Protein AF-A0A973C820-F1 (afdb_monomer_lite)

pLDDT: mean 78.4, std 19.83, range [34.72, 98.44]

Foldseek 3Di:
DDDDDDDDDDDDDDPPPPPVVPPVVVVVVVVVVVVVVVVVVVVVVVVVVVVVVVVVVVVVCVVVVVVVVVVVVVVVVVVVVVVVVVDPPPCPPPPDPDDPDPDPPPCVQAAEAEQKAWKDAPVQLDTFIEGADAPAAAKAFQWAPWDWDDDPNFIKIWTWHAHLVRPDIDIDMFTFPDKDFADDPPDPGTDIWTWGWGWIDTAPDTDIGIYTYDNPSVDNGRIYHYCVNRPPHHDYDHVDYHPGDHDHRDPDDDDDDDDDDDDD

Secondary structure (DSSP, 8-state):
------------SSSSSTTSSSSHHHHHHHHHHHHHHHHHHHHHHHHHHHHHHHHHHHHHHHHHHHHHHHHHHHHHHHHHHHHHGGG----PPP-------------TTSEEEEEEEEEEETTTTEEEEEEE-TT-SSEEEE-EEEEEEEETTEEEEEEEEE-TT-S-EEEEEEEEEEEEEE--TT-SSPEEEEEEEEEEEETTEEEEEEEEEE--TTSS-SEEE-HHHHTTTEEEEEEEE--SPPPPPPS-S-PPPP------

Sequence (264 aa):
MKNTNILQTSKIAIASVLSLVFLNGCAMTQNKANTAIVVQQQAQIETILQQQQQILTTLQSQPDKFSEQDKAIEKLTAQLDDLSTATQVKKTAPIVVPVTTKTNNDYTNKVLLGQEEWVWFEELQTNFKSRVDTGATTSSLNATEIVKFERDGKDWVKFNLSHKDGSAVFPMEAPVVRTIKIRQTNATDALRRYVVNLPIELGDINTETEFTLADRSRMIFPILLGRTFLKDIAIVDVAQEYTQPKKQATANKKQPTSAKKGAN

Structure (mmCIF, N/CA/C/O backbone):
data_AF-A0A973C820-F1
#
_entry.id   AF-A0A973C820-F1
#
loop_
_atom_site.group_PDB
_atom_site.id
_atom_site.type_symbol
_atom_site.label_atom_id
_atom_site.label_alt_id
_atom_site.label_comp_id
_atom_site.label_asym_id
_atom_site.label_entity_id
_atom_site.label_seq_id
_atom_site.pdbx_PDB_ins_code
_atom_site.Cartn_x
_atom_site.Cartn_y
_atom_site.Cartn_z
_atom_site.occupancy
_atom_site.B_iso_or_equiv
_atom_site.auth_seq_id
_atom_site.auth_comp_id
_atom_site.auth_asym_id
_atom_site.auth_atom_id
_atom_site.pdbx_PDB_model_num
ATOM 1 N N . MET A 1 1 ? -31.113 53.096 124.934 1.00 39.22 1 MET A N 1
ATOM 2 C CA . MET A 1 1 ? -30.613 51.841 125.543 1.00 39.22 1 MET A CA 1
ATOM 3 C C . MET A 1 1 ? -29.996 50.999 124.434 1.00 39.22 1 MET A C 1
ATOM 5 O O . MET A 1 1 ? -30.506 51.027 123.324 1.00 39.22 1 MET A O 1
ATOM 9 N N . LYS A 1 2 ? -28.824 50.415 124.704 1.00 41.38 2 LYS A N 1
ATOM 10 C CA . LYS A 1 2 ? -27.886 49.806 123.743 1.00 41.38 2 LYS A CA 1
ATOM 11 C C . LYS A 1 2 ? -28.276 48.379 123.310 1.00 41.38 2 LYS A C 1
ATOM 13 O O . LYS A 1 2 ? -28.991 47.714 124.051 1.00 41.38 2 LYS A O 1
ATOM 18 N N . ASN A 1 3 ? -27.588 47.939 122.241 1.00 39.03 3 ASN A N 1
ATOM 19 C CA . ASN A 1 3 ? -27.215 46.563 121.842 1.00 39.03 3 ASN A CA 1
ATOM 20 C C . ASN A 1 3 ? -28.266 45.759 121.043 1.00 39.03 3 ASN A C 1
ATOM 22 O O . ASN A 1 3 ? -29.435 45.806 121.385 1.00 39.03 3 ASN A O 1
ATOM 26 N N . THR A 1 4 ? -27.964 44.964 119.999 1.00 43.09 4 THR A N 1
ATOM 27 C CA . THR A 1 4 ? -26.738 44.562 119.251 1.00 43.09 4 THR A CA 1
ATOM 28 C C . THR A 1 4 ? -27.154 43.614 118.099 1.00 43.09 4 THR A C 1
ATOM 30 O O . THR A 1 4 ? -28.094 42.859 118.314 1.00 43.09 4 THR A O 1
ATOM 33 N N . ASN A 1 5 ? -26.335 43.528 117.026 1.00 41.84 5 ASN A N 1
ATOM 34 C CA . ASN A 1 5 ? -26.041 42.328 116.187 1.00 41.84 5 ASN A CA 1
ATOM 35 C C . ASN A 1 5 ? -27.175 41.762 115.276 1.00 41.84 5 ASN A C 1
ATOM 37 O O . ASN A 1 5 ? -28.334 41.866 115.630 1.00 41.84 5 ASN A O 1
ATOM 41 N N . ILE A 1 6 ? -26.997 41.099 114.116 1.00 44.50 6 ILE A N 1
ATOM 42 C CA . ILE A 1 6 ? -25.883 40.623 113.260 1.00 44.50 6 ILE A CA 1
ATOM 43 C C . ILE A 1 6 ? -26.514 40.062 111.941 1.00 44.50 6 ILE A C 1
ATOM 45 O O . ILE A 1 6 ? -27.625 39.552 111.995 1.00 44.50 6 ILE A O 1
ATOM 49 N N . LEU A 1 7 ? -25.776 40.125 110.813 1.00 44.12 7 LEU A N 1
ATOM 50 C CA . LEU A 1 7 ? -25.857 39.369 109.527 1.00 44.12 7 LEU A CA 1
ATOM 51 C C . LEU A 1 7 ? -27.212 39.095 108.814 1.00 44.12 7 LEU A C 1
ATOM 53 O O . LEU A 1 7 ? -28.025 38.331 109.312 1.00 44.12 7 LEU A O 1
ATOM 57 N N . GLN A 1 8 ? -27.298 39.434 107.512 1.00 39.09 8 GLN A N 1
ATOM 58 C CA . GLN A 1 8 ? -27.183 38.432 106.428 1.00 39.09 8 GLN A CA 1
ATOM 59 C C . GLN A 1 8 ? -26.985 39.054 105.028 1.00 39.09 8 GLN A C 1
ATOM 61 O O . GLN A 1 8 ? -27.363 40.184 104.742 1.00 39.09 8 GLN A O 1
ATOM 66 N N . THR A 1 9 ? -26.314 38.276 104.185 1.00 47.38 9 THR A N 1
ATOM 67 C CA . THR A 1 9 ? -25.661 38.567 102.906 1.00 47.38 9 THR A CA 1
ATOM 68 C C . THR A 1 9 ? -26.608 38.529 101.697 1.00 47.38 9 THR A C 1
ATOM 70 O O . THR A 1 9 ? -27.575 37.773 101.676 1.00 47.38 9 THR A O 1
ATOM 73 N N . SER A 1 10 ? -26.296 39.282 100.633 1.00 37.81 10 SER A N 1
ATOM 74 C CA . SER A 1 10 ? -26.935 39.126 99.316 1.00 37.81 10 SER A CA 1
ATOM 75 C C . SER A 1 10 ? -25.929 39.232 98.167 1.00 37.81 10 SER A C 1
ATOM 77 O O . SER A 1 10 ? -25.394 40.290 97.859 1.00 37.81 10 SER A O 1
ATOM 79 N N . LYS A 1 11 ? -25.671 38.056 97.585 1.00 45.12 11 LYS A N 1
ATOM 80 C CA . LYS A 1 11 ? -25.409 37.731 96.174 1.00 45.12 11 LYS A CA 1
ATOM 81 C C . LYS A 1 11 ? -25.406 38.933 95.208 1.00 45.12 11 LYS A C 1
ATOM 83 O O . LYS A 1 11 ? -26.485 39.372 94.860 1.00 45.12 11 LYS A O 1
ATOM 88 N N . ILE A 1 12 ? -24.239 39.367 94.720 1.00 50.81 12 ILE A N 1
ATOM 89 C CA . ILE A 1 12 ? -23.955 39.904 93.362 1.00 50.81 12 ILE A CA 1
ATOM 90 C C . ILE A 1 12 ? -22.424 40.073 93.303 1.00 50.81 12 ILE A C 1
ATOM 92 O O . ILE A 1 12 ? -21.921 41.090 93.757 1.00 50.81 12 ILE A O 1
ATOM 96 N N . ALA A 1 13 ? -21.665 39.072 92.833 1.00 47.78 13 ALA A N 1
ATOM 97 C CA . ALA A 1 13 ? -20.237 39.249 92.486 1.00 47.78 13 ALA A CA 1
ATOM 98 C C . ALA A 1 13 ? -19.590 38.052 91.743 1.00 47.78 13 ALA A C 1
ATOM 100 O O . ALA A 1 13 ? -18.396 37.829 91.904 1.00 47.78 13 ALA A O 1
ATOM 101 N N . ILE A 1 14 ? -20.322 37.225 90.977 1.00 49.69 14 ILE A N 1
ATOM 102 C CA . ILE A 1 14 ? -19.700 36.034 90.332 1.00 49.69 14 ILE A CA 1
ATOM 103 C C . ILE A 1 14 ? -19.891 35.967 88.802 1.00 49.69 14 ILE A C 1
ATOM 105 O O . ILE A 1 14 ? -19.247 35.165 88.138 1.00 49.69 14 ILE A O 1
ATOM 109 N N . ALA A 1 15 ? -20.662 36.859 88.176 1.00 47.31 15 ALA A N 1
ATOM 110 C CA . ALA A 1 15 ? -20.926 36.749 86.733 1.00 47.31 15 ALA A CA 1
ATOM 111 C C . ALA A 1 15 ? -19.955 37.513 85.803 1.00 47.31 15 ALA A C 1
ATOM 113 O O . ALA A 1 15 ? -20.116 37.437 84.590 1.00 47.31 15 ALA A O 1
ATOM 114 N N . SER A 1 16 ? -18.953 38.239 86.313 1.00 51.25 16 SER A N 1
ATOM 115 C CA . SER A 1 16 ? -18.170 39.190 85.494 1.00 51.25 16 SER A CA 1
ATOM 116 C C . SER A 1 16 ? -16.666 38.912 85.365 1.00 51.25 16 SER A C 1
ATOM 118 O O . SER A 1 16 ? -15.994 39.626 84.629 1.00 51.25 16 SER A O 1
ATOM 120 N N . VAL A 1 17 ? -16.120 37.860 85.990 1.00 49.69 17 VAL A N 1
ATOM 121 C CA . VAL A 1 17 ? -14.668 37.558 85.904 1.00 49.69 17 VAL A CA 1
ATOM 122 C C . VAL A 1 17 ? -14.350 36.327 85.043 1.00 49.69 17 VAL A C 1
ATOM 124 O O . VAL A 1 17 ? -13.235 36.199 84.545 1.00 49.69 17 VAL A O 1
ATOM 127 N N . LEU A 1 18 ? -15.327 35.462 84.741 1.00 46.84 18 LEU A N 1
ATOM 128 C CA . LEU A 1 18 ? -15.064 34.258 83.938 1.00 46.84 18 LEU A CA 1
ATOM 129 C C . LEU A 1 18 ? -14.980 34.518 82.419 1.00 46.84 18 LEU A C 1
ATOM 131 O O . LEU A 1 18 ? -14.533 33.649 81.681 1.00 46.84 18 LEU A O 1
ATOM 135 N N . SER A 1 19 ? -15.340 35.712 81.935 1.00 49.12 19 SER A N 1
ATOM 136 C CA . SER A 1 19 ? -15.351 36.005 80.491 1.00 49.12 19 SER A CA 1
ATOM 137 C C . SER A 1 19 ? -14.070 36.664 79.952 1.00 49.12 19 SER A C 1
ATOM 139 O O . SER A 1 19 ? -13.908 36.759 78.739 1.00 49.12 19 SER A O 1
ATOM 141 N N . LEU A 1 20 ? -13.138 37.090 80.815 1.00 49.09 20 LEU A N 1
ATOM 142 C CA . LEU A 1 20 ? -11.898 37.778 80.401 1.00 49.09 20 LEU A CA 1
ATOM 143 C C . LEU A 1 20 ? -10.657 36.872 80.339 1.00 49.09 20 LEU A C 1
ATOM 145 O O . LEU A 1 20 ? -9.644 37.265 79.765 1.00 49.09 20 LEU A O 1
ATOM 149 N N . VAL A 1 21 ? -10.731 35.637 80.844 1.00 51.62 21 VAL A N 1
ATOM 150 C CA . VAL A 1 21 ? -9.623 34.663 80.736 1.00 51.62 21 VAL A CA 1
ATOM 151 C C . VAL A 1 21 ? -9.692 33.846 79.433 1.00 51.62 21 VAL A C 1
ATOM 153 O O . VAL A 1 21 ? -8.678 33.321 78.983 1.00 51.62 21 VAL A O 1
ATOM 156 N N . PHE A 1 22 ? -10.837 33.820 78.741 1.00 47.94 22 PHE A N 1
ATOM 157 C CA . PHE A 1 22 ? -10.997 33.059 77.492 1.00 47.94 22 PHE A CA 1
ATOM 158 C C . PHE A 1 22 ? -10.663 33.826 76.198 1.00 47.94 22 PHE A C 1
ATOM 160 O O . PHE A 1 22 ? -10.557 33.197 75.147 1.00 47.94 22 PHE A O 1
ATOM 167 N N . LEU A 1 23 ? -10.422 35.146 76.236 1.00 49.41 23 LEU A N 1
ATOM 168 C CA . LEU A 1 23 ? -10.075 35.907 75.019 1.00 49.41 23 LEU A CA 1
ATOM 169 C C . LEU A 1 23 ? -8.568 35.980 74.717 1.00 49.41 23 LEU A C 1
ATOM 171 O O . LEU A 1 23 ? -8.191 36.072 73.552 1.00 49.41 23 LEU A O 1
ATOM 175 N N . ASN A 1 24 ? -7.690 35.857 75.717 1.00 47.56 24 ASN A N 1
ATOM 176 C CA . ASN A 1 24 ? -6.237 35.864 75.479 1.00 47.56 24 ASN A CA 1
ATOM 177 C C . ASN A 1 24 ? -5.674 34.492 75.058 1.00 47.56 24 ASN A C 1
ATOM 179 O O . ASN A 1 24 ? -4.576 34.415 74.510 1.00 47.56 24 ASN A O 1
ATOM 183 N N . GLY A 1 25 ? -6.435 33.407 75.245 1.00 46.75 25 GLY A N 1
ATOM 184 C CA . GLY A 1 25 ? -6.054 32.063 74.791 1.00 46.75 25 GLY A CA 1
ATOM 185 C C . GLY A 1 25 ? -6.203 31.845 73.279 1.00 46.75 25 GLY A C 1
ATOM 186 O O . GLY A 1 25 ? -5.527 30.992 72.707 1.00 46.75 25 GLY A O 1
ATOM 187 N N . CYS A 1 26 ? -7.036 32.634 72.594 1.00 51.78 26 CYS A N 1
ATOM 188 C CA . CYS A 1 26 ? -7.247 32.482 71.150 1.00 51.78 26 CYS A CA 1
ATOM 189 C C . CYS A 1 26 ? -6.157 33.183 70.312 1.00 51.78 26 CYS A C 1
ATOM 191 O O . CYS A 1 26 ? -5.735 32.648 69.287 1.00 51.78 26 CYS A O 1
ATOM 193 N N . ALA A 1 27 ? -5.627 34.322 70.775 1.00 47.81 27 ALA A N 1
ATOM 194 C CA . ALA A 1 27 ? -4.626 35.106 70.040 1.00 47.81 27 ALA A CA 1
ATOM 195 C C . ALA A 1 27 ? -3.243 34.421 69.961 1.00 47.81 27 ALA A C 1
ATOM 197 O O . ALA A 1 27 ? -2.572 34.476 68.930 1.00 47.81 27 ALA A O 1
ATOM 198 N N . MET A 1 28 ? -2.826 33.715 71.019 1.00 48.00 28 MET A N 1
ATOM 199 C CA . MET A 1 28 ? -1.542 32.995 71.039 1.00 48.00 28 MET A CA 1
ATOM 200 C C . MET A 1 28 ? -1.585 31.690 70.221 1.00 48.00 28 MET A C 1
ATOM 202 O O . MET A 1 28 ? -0.564 31.250 69.689 1.00 48.00 28 MET A O 1
ATOM 206 N N . THR A 1 29 ? -2.772 31.099 70.072 1.00 53.03 29 THR A N 1
ATOM 207 C CA . THR A 1 29 ? -2.980 29.844 69.334 1.00 53.03 29 THR A CA 1
ATOM 208 C C . THR A 1 29 ? -3.054 30.084 67.822 1.00 53.03 29 THR A C 1
ATOM 210 O O . THR A 1 29 ? -2.486 29.306 67.056 1.00 53.03 29 THR A O 1
ATOM 213 N N . GLN A 1 30 ? -3.631 31.212 67.379 1.00 53.62 30 GLN A N 1
ATOM 214 C CA . GLN A 1 30 ? -3.601 31.615 65.964 1.00 53.62 30 GLN A CA 1
ATOM 215 C C . GLN A 1 30 ? -2.195 32.003 65.482 1.00 53.62 30 GLN A C 1
ATOM 217 O O . GLN A 1 30 ? -1.815 31.648 64.371 1.00 53.62 30 GLN A O 1
ATOM 222 N N . ASN A 1 31 ? -1.380 32.657 66.316 1.00 57.38 31 ASN A N 1
ATOM 223 C CA . ASN A 1 31 ? -0.024 33.059 65.924 1.00 57.38 31 ASN A CA 1
ATOM 224 C C . ASN A 1 31 ? 0.929 31.852 65.767 1.00 57.38 31 ASN A C 1
ATOM 226 O O . ASN A 1 31 ? 1.691 31.777 64.803 1.00 57.38 31 ASN A O 1
ATOM 230 N N . LYS A 1 32 ? 0.830 30.840 66.643 1.00 58.41 32 LYS A N 1
ATOM 231 C CA . LYS A 1 32 ? 1.585 29.580 66.493 1.00 58.41 32 LYS A CA 1
ATOM 232 C C . LYS A 1 32 ? 1.170 28.780 65.256 1.00 58.41 32 LYS A C 1
ATOM 234 O O . LYS A 1 32 ? 2.042 28.263 64.566 1.00 58.41 32 LYS A O 1
ATOM 239 N N . ALA A 1 33 ? -0.129 28.704 64.961 1.00 59.62 33 ALA A N 1
ATOM 240 C CA . ALA A 1 33 ? -0.632 28.029 63.763 1.00 59.62 33 ALA A CA 1
ATOM 241 C C . ALA A 1 33 ? -0.183 28.742 62.475 1.00 59.62 33 ALA A C 1
ATOM 243 O O . ALA A 1 33 ? 0.299 28.093 61.552 1.00 59.62 33 ALA A O 1
ATOM 244 N N . ASN A 1 34 ? -0.242 30.076 62.445 1.00 62.47 34 ASN A N 1
ATOM 245 C CA . ASN A 1 34 ? 0.230 30.869 61.308 1.00 62.47 34 ASN A CA 1
ATOM 246 C C . ASN A 1 34 ? 1.752 30.757 61.120 1.00 62.47 34 ASN A C 1
ATOM 248 O O . ASN A 1 34 ? 2.220 30.594 59.998 1.00 62.47 34 ASN A O 1
ATOM 252 N N . THR A 1 35 ? 2.526 30.762 62.209 1.00 68.50 35 THR A N 1
ATOM 253 C CA . THR A 1 35 ? 3.983 30.553 62.156 1.00 68.50 35 THR A CA 1
ATOM 254 C C . THR A 1 35 ? 4.326 29.149 61.652 1.00 68.50 35 THR A C 1
ATOM 256 O O . THR A 1 35 ? 5.221 28.998 60.826 1.00 68.50 35 THR A O 1
ATOM 259 N N . ALA A 1 36 ? 3.590 28.119 62.083 1.00 71.94 36 ALA A N 1
ATOM 260 C CA . ALA A 1 36 ? 3.788 26.748 61.613 1.00 71.94 36 ALA A CA 1
ATOM 261 C C . ALA A 1 36 ? 3.492 26.593 60.111 1.00 71.94 36 ALA A C 1
ATOM 263 O O . ALA A 1 36 ? 4.247 25.920 59.414 1.00 71.94 36 ALA A O 1
ATOM 264 N N . ILE A 1 37 ? 2.450 27.257 59.598 1.00 71.44 37 ILE A N 1
ATOM 265 C CA . ILE A 1 37 ? 2.120 27.268 58.164 1.00 71.44 37 ILE A CA 1
ATOM 266 C C . ILE A 1 37 ? 3.232 27.943 57.349 1.00 71.44 37 ILE A C 1
ATOM 268 O O . ILE A 1 37 ? 3.634 27.410 56.316 1.00 71.44 37 ILE A O 1
ATOM 272 N N . VAL A 1 38 ? 3.765 29.074 57.822 1.00 74.56 38 VAL A N 1
ATOM 273 C CA . VAL A 1 38 ? 4.868 29.780 57.145 1.00 74.56 38 VAL A CA 1
ATOM 274 C C . VAL A 1 38 ? 6.145 28.937 57.151 1.00 74.56 38 VAL A C 1
ATOM 276 O O . VAL A 1 38 ? 6.776 28.790 56.110 1.00 74.56 38 VAL A O 1
ATOM 279 N N . VAL A 1 39 ? 6.492 28.303 58.276 1.00 78.88 39 VAL A N 1
ATOM 280 C CA . VAL A 1 39 ? 7.655 27.399 58.369 1.00 78.88 39 VAL A CA 1
ATOM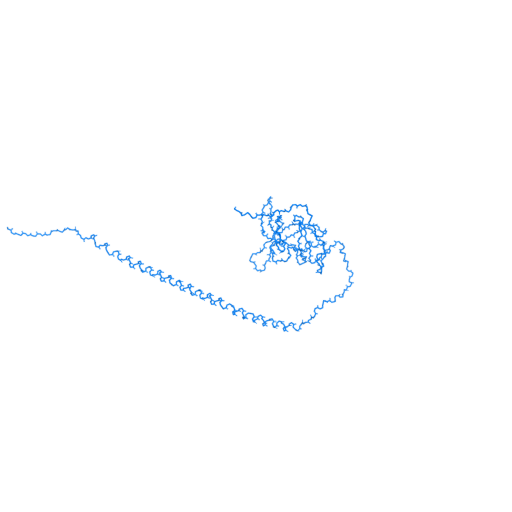 281 C C . VAL A 1 39 ? 7.492 26.182 57.452 1.00 78.88 39 VAL A C 1
ATOM 283 O O . VAL A 1 39 ? 8.441 25.782 56.779 1.00 78.88 39 VAL A O 1
ATOM 286 N N . GLN A 1 40 ? 6.283 25.619 57.364 1.00 82.69 40 GLN A N 1
ATOM 287 C CA . GLN A 1 40 ? 5.984 24.514 56.454 1.00 82.69 40 GLN A CA 1
ATOM 288 C C . GLN A 1 40 ? 6.089 24.936 54.980 1.00 82.69 40 GLN A C 1
ATOM 290 O O . GLN A 1 40 ? 6.648 24.191 54.176 1.00 82.69 40 GLN A O 1
ATOM 295 N N . GLN A 1 41 ? 5.605 26.129 54.618 1.00 80.25 41 GLN A N 1
ATOM 296 C CA . GLN A 1 41 ? 5.787 26.685 53.272 1.00 80.25 41 GLN A CA 1
ATOM 297 C C . GLN A 1 41 ? 7.261 26.946 52.952 1.00 80.25 41 GLN A C 1
ATOM 299 O O . GLN A 1 41 ? 7.699 26.638 51.846 1.00 80.25 41 GLN A O 1
ATOM 304 N N . GLN A 1 42 ? 8.045 27.447 53.910 1.00 83.25 42 GLN A N 1
ATOM 305 C CA . GLN A 1 42 ? 9.482 27.672 53.735 1.00 83.25 42 GLN A CA 1
ATOM 306 C C . GLN A 1 42 ? 10.215 26.360 53.404 1.00 83.25 42 GLN A C 1
ATOM 308 O O . GLN A 1 42 ? 10.964 26.300 52.431 1.00 83.25 42 GLN A O 1
ATOM 313 N N . ALA A 1 43 ? 9.923 25.285 54.146 1.00 84.62 43 ALA A N 1
ATOM 314 C CA . ALA A 1 43 ? 10.498 23.960 53.905 1.00 84.62 43 ALA A CA 1
ATOM 315 C C . ALA A 1 43 ? 10.084 23.374 52.541 1.00 84.62 43 ALA A C 1
ATOM 317 O O . ALA A 1 43 ? 10.884 22.728 51.858 1.00 84.62 43 ALA A O 1
ATOM 318 N N . GLN A 1 44 ? 8.844 23.622 52.104 1.00 86.19 44 GLN A N 1
ATOM 319 C CA . GLN A 1 44 ? 8.386 23.238 50.766 1.00 86.19 44 GLN A CA 1
ATOM 320 C C . GLN A 1 44 ? 9.129 24.002 49.663 1.00 86.19 44 GLN A C 1
ATOM 322 O O . GLN A 1 44 ? 9.536 23.394 48.676 1.00 86.19 44 GLN A O 1
ATOM 327 N N . ILE A 1 45 ? 9.354 25.308 49.834 1.00 85.50 45 ILE A N 1
ATOM 328 C CA . ILE A 1 45 ? 10.107 26.135 48.878 1.00 85.50 45 ILE A CA 1
ATOM 329 C C . ILE A 1 45 ? 11.563 25.665 48.778 1.00 85.50 45 ILE A C 1
ATOM 331 O O . ILE A 1 45 ? 12.082 25.537 47.671 1.00 85.50 45 ILE A O 1
ATOM 335 N N . GLU A 1 46 ? 12.208 25.343 49.902 1.00 88.50 46 GLU A N 1
ATOM 336 C CA . GLU A 1 46 ? 13.564 24.778 49.909 1.00 88.50 46 GLU A CA 1
ATOM 337 C C . GLU A 1 46 ? 13.626 23.430 49.187 1.00 88.50 46 GLU A C 1
ATOM 339 O O . GLU A 1 46 ? 14.528 23.201 48.380 1.00 88.50 46 GLU A O 1
ATOM 344 N N . THR A 1 47 ? 12.629 22.569 49.399 1.00 91.06 47 THR A N 1
ATOM 345 C CA . THR A 1 47 ? 12.525 21.280 48.698 1.00 91.06 47 THR A CA 1
ATOM 346 C C . THR A 1 47 ? 12.393 21.482 47.185 1.00 91.06 47 THR A C 1
ATOM 348 O O . THR A 1 47 ? 13.076 20.822 46.401 1.00 91.06 47 THR A O 1
ATOM 351 N N . ILE A 1 48 ? 11.560 22.436 46.759 1.00 89.69 48 ILE A N 1
ATOM 352 C CA . ILE A 1 48 ? 11.379 22.781 45.342 1.00 89.69 48 ILE A CA 1
ATOM 353 C C . ILE A 1 48 ? 12.681 23.335 44.745 1.00 89.69 48 ILE A C 1
ATOM 355 O O . ILE A 1 48 ? 13.051 22.965 43.630 1.00 89.69 48 ILE A O 1
ATOM 359 N N . LEU A 1 49 ? 13.400 24.193 45.471 1.00 88.75 49 LEU A N 1
ATOM 360 C CA . LEU A 1 49 ? 14.681 24.747 45.024 1.00 88.75 49 LEU A CA 1
ATOM 361 C C . LEU A 1 49 ? 15.759 23.664 44.882 1.00 88.75 49 LEU A C 1
ATOM 363 O O . LEU A 1 49 ? 16.475 23.649 43.880 1.00 88.75 49 LEU A O 1
ATOM 367 N N . GLN A 1 50 ? 15.838 22.725 45.828 1.00 92.94 50 GLN A N 1
ATOM 368 C CA . GLN A 1 50 ? 16.745 21.577 45.734 1.00 92.94 50 GLN A CA 1
ATOM 369 C C . GLN A 1 50 ? 16.417 20.696 44.526 1.00 92.94 50 GLN A C 1
ATOM 371 O O . GLN A 1 50 ? 17.319 20.312 43.779 1.00 92.94 50 GLN A O 1
ATOM 376 N N . GLN A 1 51 ? 15.132 20.428 44.282 1.00 91.88 51 GLN A N 1
ATOM 377 C CA . GLN A 1 51 ? 14.703 19.656 43.118 1.00 91.88 51 GLN A CA 1
ATOM 378 C C . GLN A 1 51 ? 15.089 20.354 41.806 1.00 91.88 51 GLN A C 1
ATOM 380 O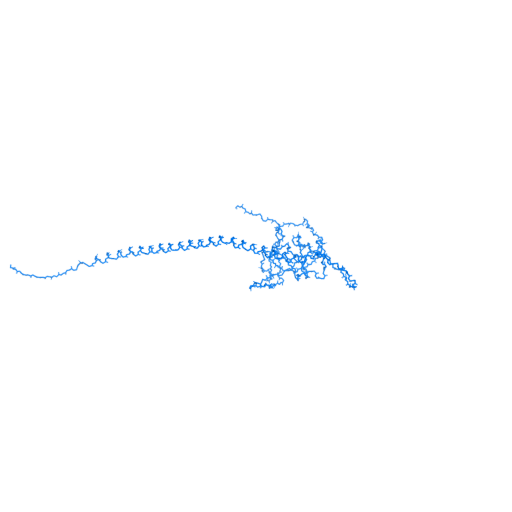 O . GLN A 1 51 ? 15.587 19.706 40.886 1.00 91.88 51 GLN A O 1
ATOM 385 N N . GLN A 1 52 ? 14.930 21.679 41.722 1.00 84.81 52 GLN A N 1
ATOM 386 C CA . GLN A 1 52 ? 15.345 22.444 40.543 1.00 84.81 52 GLN A CA 1
ATOM 387 C C . GLN A 1 52 ? 16.863 22.396 40.316 1.00 84.81 52 GLN A C 1
ATOM 389 O O . GLN A 1 52 ? 17.296 22.210 39.180 1.00 84.81 52 GLN A O 1
ATOM 394 N N . GLN A 1 53 ? 17.680 22.486 41.370 1.00 89.31 53 GLN A N 1
ATOM 395 C CA . GLN A 1 53 ? 19.137 22.339 41.250 1.00 89.31 53 GLN A CA 1
ATOM 396 C C . GLN A 1 53 ? 19.552 20.929 40.798 1.00 89.31 53 GLN A C 1
ATOM 398 O O . GLN A 1 53 ? 20.464 20.784 39.979 1.00 89.31 53 GLN A O 1
ATOM 403 N N . GLN A 1 54 ? 18.866 19.883 41.264 1.00 87.69 54 GLN A N 1
ATOM 404 C CA . GLN A 1 54 ? 19.105 18.509 40.803 1.00 87.69 54 GLN A CA 1
ATOM 405 C C . GLN A 1 54 ? 18.742 18.318 39.324 1.00 87.69 54 GLN A C 1
ATOM 407 O O . GLN A 1 54 ? 19.478 17.670 38.579 1.00 87.69 54 GLN A O 1
ATOM 412 N N . ILE A 1 55 ? 17.639 18.914 38.865 1.00 86.38 55 ILE A N 1
ATOM 413 C CA . ILE A 1 55 ? 17.259 18.881 37.446 1.00 86.38 55 ILE A CA 1
ATOM 414 C C . ILE A 1 55 ? 18.312 19.605 36.602 1.00 86.38 55 ILE A C 1
ATOM 416 O O . ILE A 1 55 ? 18.750 19.067 35.587 1.00 86.38 55 ILE A O 1
ATOM 420 N N . LEU A 1 56 ? 18.769 20.783 37.038 1.00 83.75 56 LEU A N 1
ATOM 421 C CA . LEU A 1 56 ? 19.765 21.569 36.308 1.00 83.75 56 LEU A CA 1
ATOM 422 C C . LEU A 1 56 ? 21.095 20.814 36.158 1.00 83.75 56 LEU A C 1
ATOM 424 O O . LEU A 1 56 ? 21.637 20.739 35.061 1.00 83.75 56 LEU A O 1
ATOM 428 N N . THR A 1 57 ? 21.581 20.195 37.237 1.00 82.62 57 THR A N 1
ATOM 429 C CA . THR A 1 57 ? 22.817 19.391 37.218 1.00 82.62 57 THR A CA 1
ATOM 430 C C . THR A 1 57 ? 22.672 18.124 36.370 1.00 82.62 57 THR A C 1
ATOM 432 O O . THR A 1 57 ? 23.601 17.731 35.662 1.00 82.62 57 THR A O 1
ATOM 435 N N . THR A 1 58 ? 21.487 17.509 36.357 1.00 81.56 58 THR A N 1
ATOM 436 C CA . THR A 1 58 ? 21.188 16.371 35.474 1.00 81.56 58 THR A CA 1
ATOM 437 C C . THR A 1 58 ? 21.191 16.786 34.000 1.00 81.56 58 THR A C 1
ATOM 439 O O . THR A 1 58 ? 21.777 16.094 33.172 1.00 81.56 58 THR A O 1
ATOM 442 N N . LEU A 1 59 ? 20.592 17.932 33.661 1.00 76.25 59 LEU A N 1
ATOM 443 C CA . LEU A 1 59 ? 20.584 18.464 32.294 1.00 76.25 59 LEU A CA 1
ATOM 444 C C . LEU A 1 59 ? 21.983 18.900 31.835 1.00 76.25 59 LEU A C 1
ATOM 446 O O . LEU A 1 59 ? 22.338 18.690 30.681 1.00 76.25 59 LEU A O 1
ATOM 450 N N . GLN A 1 60 ? 22.797 19.456 32.733 1.00 77.38 60 GLN A N 1
ATOM 451 C CA . GLN A 1 60 ? 24.172 19.866 32.432 1.00 77.38 60 GLN A CA 1
ATOM 452 C C . GLN A 1 60 ? 25.149 18.696 32.284 1.00 77.38 60 GLN A C 1
ATOM 454 O O . GLN A 1 60 ? 26.148 18.850 31.595 1.00 77.38 60 GLN A O 1
ATOM 459 N N . SER A 1 61 ? 24.869 17.536 32.886 1.00 73.88 61 SER A N 1
ATOM 460 C CA . SER A 1 61 ? 25.708 16.329 32.775 1.00 73.88 61 SER A CA 1
ATOM 461 C C . SER A 1 61 ? 25.294 15.384 31.637 1.00 73.88 61 SER A C 1
ATOM 463 O O . SER A 1 61 ? 25.975 14.393 31.368 1.00 73.88 61 SER A O 1
ATOM 465 N N . GLN A 1 62 ? 24.190 15.669 30.937 1.00 70.62 62 GLN A N 1
ATOM 466 C CA . GLN A 1 62 ? 23.795 14.939 29.727 1.00 70.62 62 GLN A CA 1
ATOM 467 C C . GLN A 1 62 ? 24.781 15.092 28.548 1.00 70.62 62 GLN A C 1
ATOM 469 O O . GLN A 1 62 ? 25.109 14.065 27.954 1.00 70.62 62 GLN A O 1
ATOM 474 N N . PRO A 1 63 ? 25.287 16.295 28.202 1.00 67.06 63 PRO A N 1
ATOM 475 C CA . PRO A 1 63 ? 26.226 16.494 27.094 1.00 67.06 63 PRO A CA 1
ATOM 476 C C . PRO A 1 63 ? 27.513 15.676 27.240 1.00 67.06 63 PRO A C 1
ATOM 478 O O . PRO A 1 63 ? 27.987 15.105 26.262 1.00 67.06 63 PRO A O 1
ATOM 481 N N . ASP A 1 64 ? 28.038 15.556 28.463 1.00 68.00 64 ASP A N 1
ATOM 482 C CA . ASP A 1 64 ? 29.255 14.786 28.738 1.00 68.00 64 ASP A CA 1
ATOM 483 C C . ASP A 1 64 ? 29.037 13.286 28.503 1.00 68.00 64 ASP A C 1
ATOM 485 O O . ASP A 1 64 ? 29.874 12.617 27.897 1.00 68.00 64 ASP A O 1
ATOM 489 N N . LYS A 1 65 ? 27.867 12.760 28.894 1.00 69.31 65 LYS A N 1
ATOM 490 C CA . LYS A 1 65 ? 27.491 11.364 28.622 1.00 69.31 65 LYS A CA 1
ATOM 491 C C . LYS A 1 65 ? 27.328 11.087 27.132 1.00 69.31 65 LYS A C 1
ATOM 493 O O . LYS A 1 65 ? 27.718 10.014 26.680 1.00 69.31 65 LYS A O 1
ATOM 498 N N . PHE A 1 66 ? 26.778 12.036 26.374 1.00 67.12 66 PHE A N 1
ATOM 499 C CA . PHE A 1 66 ? 26.707 11.916 24.919 1.00 67.12 66 PHE A CA 1
ATOM 500 C C . PHE A 1 66 ? 28.100 11.975 24.286 1.00 67.12 66 PHE A C 1
ATOM 502 O O . PHE A 1 66 ? 28.394 11.152 23.431 1.00 67.12 66 PHE A O 1
ATOM 509 N N . SER A 1 67 ? 29.004 12.829 24.776 1.00 72.06 67 SER A N 1
ATOM 510 C CA . SER A 1 67 ? 30.390 12.875 24.289 1.00 72.06 67 SER A CA 1
ATOM 511 C C . SER A 1 67 ? 31.153 11.570 24.539 1.00 72.06 67 SER A C 1
ATOM 513 O O . SER A 1 67 ? 31.908 11.115 23.679 1.00 72.06 67 SER A O 1
ATOM 515 N N . GLU A 1 68 ? 30.959 10.930 25.695 1.00 74.44 68 GLU A N 1
ATOM 516 C CA . GLU A 1 68 ? 31.545 9.611 25.959 1.00 74.44 68 GLU A CA 1
ATOM 517 C C . GLU A 1 68 ? 30.950 8.520 25.063 1.00 74.44 68 GLU A C 1
ATOM 519 O O . GLU A 1 68 ? 31.681 7.650 24.583 1.00 74.44 68 GLU A O 1
ATOM 524 N N . GLN A 1 69 ? 29.643 8.580 24.795 1.00 76.19 69 GLN A N 1
ATOM 525 C CA . GLN A 1 69 ? 28.981 7.671 23.860 1.00 76.19 69 GLN A CA 1
ATOM 526 C C . GLN A 1 69 ? 29.464 7.881 22.423 1.00 76.19 69 GLN A C 1
ATOM 528 O O . GLN A 1 69 ? 29.749 6.896 21.748 1.00 76.19 69 GLN A O 1
ATOM 533 N N . ASP A 1 70 ? 29.643 9.124 21.980 1.00 74.81 70 ASP A N 1
ATOM 534 C CA . ASP A 1 70 ? 30.166 9.452 20.652 1.00 74.81 70 ASP A CA 1
ATOM 535 C C . ASP A 1 70 ? 31.599 8.932 20.482 1.00 74.81 70 ASP A C 1
ATOM 537 O O . ASP A 1 70 ? 31.906 8.287 19.481 1.00 74.81 70 ASP A O 1
ATOM 541 N N . LYS A 1 71 ? 32.454 9.083 21.504 1.00 80.44 71 LYS A N 1
ATOM 542 C CA . LYS A 1 71 ? 33.805 8.487 21.519 1.00 80.44 71 LYS A CA 1
ATOM 543 C C . LYS A 1 71 ? 33.773 6.958 21.497 1.00 80.44 71 LYS A C 1
ATOM 545 O O . LYS A 1 71 ? 34.633 6.326 20.882 1.00 80.44 71 LYS A O 1
ATOM 550 N N . ALA A 1 72 ? 32.804 6.339 22.172 1.00 83.19 72 ALA A N 1
ATOM 551 C CA . ALA A 1 72 ? 32.627 4.890 22.135 1.00 83.19 72 ALA A CA 1
ATOM 552 C C . ALA A 1 72 ? 32.164 4.415 20.749 1.00 83.19 72 ALA A C 1
ATOM 554 O O . ALA A 1 72 ? 32.690 3.422 20.247 1.00 83.19 72 ALA A O 1
ATOM 555 N N . ILE A 1 73 ? 31.236 5.139 20.115 1.00 81.38 73 ILE A N 1
ATOM 556 C CA . ILE A 1 73 ? 30.768 4.888 18.746 1.00 81.38 73 ILE A CA 1
ATOM 557 C C . ILE A 1 73 ? 31.924 5.043 17.758 1.00 81.38 73 ILE A C 1
ATOM 559 O O . ILE A 1 73 ? 32.104 4.174 16.909 1.00 81.38 73 ILE A O 1
ATOM 563 N N . GLU A 1 74 ? 32.748 6.080 17.891 1.00 78.38 74 GLU A N 1
ATOM 564 C CA . GLU A 1 74 ? 33.932 6.294 17.053 1.00 78.38 74 GLU A CA 1
ATOM 565 C C . GLU A 1 74 ? 34.932 5.136 17.193 1.00 78.38 74 GLU A C 1
ATOM 567 O O . GLU A 1 74 ? 35.385 4.579 16.195 1.00 78.38 74 GLU A O 1
ATOM 572 N N . LYS A 1 75 ? 35.193 4.676 18.423 1.00 82.31 75 LYS A N 1
ATOM 573 C CA . LYS A 1 75 ? 36.069 3.523 18.683 1.00 82.31 75 LYS A CA 1
ATOM 574 C C . LYS A 1 75 ? 35.513 2.212 18.114 1.00 82.31 75 LYS A C 1
ATOM 576 O O . LYS A 1 75 ? 36.271 1.427 17.551 1.00 82.31 75 LYS A O 1
ATOM 581 N N . LEU A 1 76 ? 34.211 1.968 18.255 1.00 76.94 76 LEU A N 1
ATOM 582 C CA . LEU A 1 76 ? 33.530 0.802 17.676 1.00 76.94 76 LEU A CA 1
ATOM 583 C C . LEU A 1 76 ? 33.532 0.854 16.142 1.00 76.94 76 LEU A C 1
ATOM 585 O O . LEU A 1 76 ? 33.736 -0.172 15.500 1.00 76.94 76 LEU A O 1
ATOM 589 N N . THR A 1 77 ? 33.357 2.042 15.560 1.00 75.81 77 THR A N 1
ATOM 590 C CA . THR A 1 77 ? 33.388 2.264 14.106 1.00 75.81 77 THR A CA 1
ATOM 591 C C . THR A 1 77 ? 34.793 2.037 13.550 1.00 75.81 77 THR A C 1
ATOM 593 O O . THR A 1 77 ? 34.942 1.318 12.570 1.00 75.81 77 THR A O 1
ATOM 596 N N . ALA A 1 78 ? 35.836 2.522 14.232 1.00 74.94 78 ALA A N 1
ATOM 597 C CA . ALA A 1 78 ? 37.226 2.242 13.869 1.00 74.94 78 ALA A CA 1
ATOM 598 C C . ALA A 1 78 ? 37.562 0.738 13.945 1.00 74.94 78 ALA A C 1
ATOM 600 O O . ALA A 1 78 ? 38.230 0.202 13.065 1.00 74.94 78 ALA A O 1
ATOM 601 N N . GLN A 1 79 ? 37.040 0.025 14.951 1.00 76.12 79 GLN A N 1
ATOM 602 C CA . GLN A 1 79 ? 37.181 -1.436 15.045 1.00 76.12 79 GLN A CA 1
ATOM 603 C C . GLN A 1 79 ? 36.432 -2.183 13.926 1.00 76.12 79 GLN A C 1
ATOM 605 O O . GLN A 1 79 ? 36.892 -3.232 13.473 1.00 76.12 79 GLN A O 1
ATOM 610 N N . LEU A 1 80 ? 35.289 -1.660 13.470 1.00 65.25 80 LEU A N 1
ATOM 611 C CA . LEU A 1 80 ? 34.536 -2.189 12.327 1.00 65.25 80 LEU A CA 1
ATOM 612 C C . LEU A 1 80 ? 35.261 -1.944 10.995 1.00 65.25 80 LEU A C 1
ATOM 614 O O . LEU A 1 80 ? 35.265 -2.836 10.145 1.00 65.25 80 LEU A O 1
ATOM 618 N N . ASP A 1 81 ? 35.923 -0.799 10.832 1.00 65.31 81 ASP A N 1
ATOM 619 C CA . ASP A 1 81 ? 36.718 -0.491 9.640 1.00 65.31 81 ASP A CA 1
ATOM 620 C C . ASP A 1 81 ? 37.967 -1.382 9.534 1.00 65.31 81 ASP A C 1
ATOM 622 O O . ASP A 1 81 ? 38.242 -1.920 8.455 1.00 65.31 81 ASP A O 1
ATOM 626 N N . ASP A 1 82 ? 38.651 -1.660 10.650 1.00 62.88 82 ASP A N 1
ATOM 627 C CA . ASP A 1 82 ? 39.790 -2.593 10.693 1.00 62.88 82 ASP A CA 1
ATOM 628 C C . ASP A 1 82 ? 39.382 -4.041 10.350 1.00 62.88 82 ASP A C 1
ATOM 630 O O . ASP A 1 82 ? 40.119 -4.756 9.666 1.00 62.88 82 ASP A O 1
ATOM 634 N N . LEU A 1 83 ? 38.174 -4.475 10.735 1.00 56.03 83 LEU A N 1
ATOM 635 C CA . LEU A 1 83 ? 37.613 -5.777 10.338 1.00 56.03 83 LEU A CA 1
ATOM 636 C C . LEU A 1 83 ? 37.134 -5.795 8.875 1.00 56.03 83 LEU A C 1
ATOM 638 O O . LEU A 1 83 ? 37.229 -6.825 8.203 1.00 56.03 83 LEU A O 1
ATOM 642 N N . SER A 1 84 ? 36.650 -4.664 8.352 1.00 54.38 84 SER A N 1
ATOM 643 C CA . SER A 1 84 ? 36.201 -4.542 6.956 1.00 54.38 84 SER A CA 1
ATOM 644 C C . SER A 1 84 ? 37.364 -4.499 5.954 1.00 54.38 84 SER A C 1
ATOM 646 O O . SER A 1 84 ? 37.224 -4.952 4.814 1.00 54.38 84 SER A O 1
ATOM 648 N N . THR A 1 85 ? 38.547 -4.054 6.390 1.00 50.41 85 THR A N 1
ATOM 649 C CA . THR A 1 85 ? 39.752 -3.971 5.547 1.00 50.41 85 THR A CA 1
ATOM 650 C C . THR A 1 85 ? 40.339 -5.356 5.230 1.00 50.41 85 THR A C 1
ATOM 652 O O . THR A 1 85 ? 41.001 -5.529 4.208 1.00 50.41 85 THR A O 1
ATOM 655 N N . ALA A 1 86 ? 39.996 -6.392 6.007 1.00 51.78 86 ALA A N 1
ATOM 656 C CA . ALA A 1 86 ? 40.320 -7.786 5.690 1.00 51.78 86 ALA A CA 1
ATOM 657 C C . ALA A 1 86 ? 39.355 -8.449 4.680 1.00 51.78 86 ALA A C 1
ATOM 659 O O . ALA A 1 86 ? 39.591 -9.586 4.274 1.00 51.78 86 ALA A O 1
ATOM 660 N N . THR A 1 87 ? 38.285 -7.770 4.236 1.00 45.94 87 THR A N 1
ATOM 661 C CA . THR A 1 87 ? 37.336 -8.326 3.251 1.00 45.94 87 THR A CA 1
ATOM 662 C C . THR A 1 87 ? 36.825 -7.272 2.263 1.00 45.94 87 THR A C 1
ATOM 664 O O . THR A 1 87 ? 35.630 -7.164 2.005 1.00 45.94 87 THR A O 1
ATOM 667 N N . GLN A 1 88 ? 37.721 -6.519 1.622 1.00 48.28 88 GLN A N 1
ATOM 668 C CA . GLN A 1 88 ? 37.380 -5.813 0.378 1.00 48.28 88 GLN A CA 1
ATOM 669 C C . GLN A 1 88 ? 37.350 -6.813 -0.791 1.00 48.28 88 GLN A C 1
ATOM 671 O O . GLN A 1 88 ? 38.157 -6.763 -1.721 1.00 48.28 88 GLN A O 1
ATOM 676 N N . VAL A 1 89 ? 36.398 -7.752 -0.756 1.00 46.59 89 VAL A N 1
ATOM 677 C CA . VAL A 1 89 ? 35.978 -8.448 -1.974 1.00 46.59 89 VAL A CA 1
ATOM 678 C C . VAL A 1 89 ? 35.178 -7.433 -2.773 1.00 46.59 89 VAL A C 1
ATOM 680 O O . VAL A 1 89 ? 34.019 -7.151 -2.478 1.00 46.59 89 VAL A O 1
ATOM 683 N N . LYS A 1 90 ? 35.823 -6.870 -3.794 1.00 47.81 90 LYS A N 1
ATOM 684 C CA . LYS A 1 90 ? 35.182 -6.162 -4.902 1.00 47.81 90 LYS A CA 1
ATOM 685 C C . LYS A 1 90 ? 33.960 -6.990 -5.320 1.00 47.81 90 LYS A C 1
ATOM 687 O O . LYS A 1 90 ? 34.125 -8.074 -5.878 1.00 47.81 90 LYS A O 1
ATOM 692 N N . LYS A 1 91 ? 32.744 -6.539 -4.989 1.00 51.81 91 LYS A N 1
ATOM 693 C CA . LYS A 1 91 ? 31.500 -7.241 -5.336 1.00 51.81 91 LYS A CA 1
ATOM 694 C C . LYS A 1 91 ? 31.251 -7.078 -6.834 1.00 51.81 91 LYS A C 1
ATOM 696 O O . LYS A 1 91 ? 30.378 -6.331 -7.261 1.00 51.81 91 LYS A O 1
ATOM 701 N N . THR A 1 92 ? 32.055 -7.757 -7.644 1.00 54.50 92 THR A N 1
ATOM 702 C CA . THR A 1 92 ? 31.694 -8.071 -9.019 1.00 54.50 92 THR A CA 1
ATOM 703 C C . THR A 1 92 ? 30.436 -8.924 -8.920 1.00 54.50 92 THR A C 1
ATOM 705 O O . THR A 1 92 ? 30.436 -9.929 -8.204 1.00 54.50 92 THR A O 1
ATOM 708 N N . ALA A 1 93 ? 29.344 -8.492 -9.557 1.00 63.56 93 ALA A N 1
ATOM 709 C CA . ALA A 1 93 ? 28.146 -9.316 -9.671 1.00 63.56 93 ALA A CA 1
ATOM 710 C C . ALA A 1 93 ? 28.569 -10.728 -10.117 1.00 63.56 93 ALA A C 1
ATOM 712 O O . ALA A 1 93 ? 29.431 -10.834 -10.997 1.00 63.56 93 ALA A O 1
ATOM 713 N N . PRO A 1 94 ? 28.052 -11.803 -9.495 1.00 64.44 94 PRO A N 1
ATOM 714 C CA . PRO A 1 94 ? 28.424 -13.149 -9.896 1.00 64.44 94 PRO A CA 1
ATOM 715 C C . PRO A 1 94 ? 28.167 -13.289 -11.395 1.00 64.44 94 PRO A C 1
ATOM 717 O O . PRO A 1 94 ? 27.069 -13.001 -11.871 1.00 64.44 94 PRO A O 1
ATOM 720 N N . ILE A 1 95 ? 29.194 -13.695 -12.141 1.00 63.09 95 ILE A N 1
ATOM 721 C CA . ILE A 1 95 ? 29.035 -14.091 -13.537 1.00 63.09 95 ILE A CA 1
ATOM 722 C C . ILE A 1 95 ? 28.207 -15.374 -13.498 1.00 63.09 95 ILE A C 1
ATOM 724 O O . ILE A 1 95 ? 28.725 -16.463 -13.255 1.00 63.09 95 ILE A O 1
ATOM 728 N N . VAL A 1 96 ? 26.894 -15.227 -13.650 1.00 67.69 96 VAL A N 1
ATOM 729 C CA . VAL A 1 96 ? 25.973 -16.351 -13.777 1.00 67.69 96 VAL A CA 1
ATOM 730 C C . VAL A 1 96 ? 26.165 -16.897 -15.183 1.00 67.69 96 VAL A C 1
ATOM 732 O O . VAL A 1 96 ? 25.701 -16.302 -16.150 1.00 67.69 96 VAL A O 1
ATOM 735 N N . VAL A 1 97 ? 26.881 -18.012 -15.313 1.00 70.94 97 VAL A N 1
ATOM 736 C CA . VAL A 1 97 ? 26.870 -18.793 -16.553 1.00 70.94 97 VAL A CA 1
ATOM 737 C C . VAL A 1 97 ? 25.540 -19.550 -16.568 1.00 70.94 97 VAL A C 1
ATOM 739 O O . VAL A 1 97 ? 25.336 -20.409 -15.705 1.00 70.94 97 VAL A O 1
ATOM 742 N N . PRO A 1 98 ? 24.598 -19.226 -17.470 1.00 64.94 98 PRO A N 1
ATOM 743 C CA . PRO A 1 98 ? 23.310 -19.897 -17.486 1.00 64.94 98 PRO A CA 1
ATOM 744 C C . PRO A 1 98 ? 23.510 -21.359 -17.893 1.00 64.94 98 PRO A C 1
ATOM 746 O O . PRO A 1 98 ? 23.951 -21.658 -19.002 1.00 64.94 98 PRO A O 1
ATOM 749 N N . VAL A 1 99 ? 23.160 -22.284 -17.000 1.00 69.88 99 VAL A N 1
ATOM 750 C CA . VAL A 1 99 ? 22.955 -23.683 -17.377 1.00 69.88 99 VAL A CA 1
ATOM 751 C C . VAL A 1 99 ? 21.637 -23.739 -18.141 1.00 69.88 99 VAL A C 1
ATOM 753 O O . VAL A 1 99 ? 20.571 -23.500 -17.572 1.00 69.88 99 VAL A O 1
ATOM 756 N N . THR A 1 100 ? 21.699 -24.039 -19.436 1.00 56.66 100 THR A N 1
ATOM 757 C CA . THR A 1 100 ? 20.531 -24.197 -20.310 1.00 56.66 100 THR A CA 1
ATOM 758 C C . THR A 1 100 ? 19.795 -25.497 -19.990 1.00 56.66 100 THR A C 1
ATOM 760 O O . THR A 1 100 ? 19.850 -26.487 -20.715 1.00 56.66 100 THR A O 1
ATOM 763 N N . THR A 1 101 ? 19.068 -25.504 -18.876 1.00 56.09 101 THR A N 1
ATOM 764 C CA . THR A 1 101 ? 17.994 -26.475 -18.664 1.00 56.09 101 THR A CA 1
ATOM 765 C C . THR A 1 101 ? 16.804 -26.050 -19.521 1.00 56.09 101 THR A C 1
ATOM 767 O O . THR A 1 101 ? 16.387 -24.893 -19.498 1.00 56.09 101 THR A O 1
ATOM 770 N N . LYS A 1 102 ? 16.280 -26.965 -20.345 1.00 56.94 102 LYS A N 1
ATOM 771 C CA . LYS A 1 102 ? 15.059 -26.738 -21.133 1.00 56.94 102 LYS A CA 1
ATOM 772 C C . LYS A 1 102 ? 13.846 -26.778 -20.202 1.00 56.94 102 LYS A C 1
ATOM 774 O O . LYS A 1 102 ? 13.110 -27.759 -20.172 1.00 56.94 102 LYS A O 1
ATOM 779 N N . THR A 1 103 ? 13.671 -25.737 -19.405 1.00 59.44 103 THR A N 1
ATOM 780 C CA . THR A 1 103 ? 12.465 -25.532 -18.605 1.00 59.44 103 THR A CA 1
ATOM 781 C C . THR A 1 103 ? 11.420 -24.878 -19.505 1.00 59.44 103 THR A C 1
ATOM 783 O O . THR A 1 103 ? 11.722 -23.900 -20.190 1.00 59.44 103 THR A O 1
ATOM 786 N N . ASN A 1 104 ? 10.208 -25.432 -19.558 1.00 62.41 104 ASN A N 1
ATOM 787 C CA . ASN A 1 104 ? 9.109 -24.850 -20.326 1.00 62.41 104 ASN A CA 1
ATOM 788 C C . ASN A 1 104 ? 8.572 -23.616 -19.579 1.00 62.41 104 ASN A C 1
ATOM 790 O O . ASN A 1 104 ? 7.666 -23.716 -18.756 1.00 62.41 104 ASN A O 1
ATOM 794 N N . ASN A 1 105 ? 9.217 -22.476 -19.813 1.00 66.88 105 ASN A N 1
ATOM 795 C CA . ASN A 1 105 ? 8.916 -21.184 -19.209 1.00 66.88 105 ASN A CA 1
ATOM 796 C C . ASN A 1 105 ? 7.981 -20.380 -20.124 1.00 66.88 105 ASN A C 1
ATOM 798 O O . ASN A 1 105 ? 8.354 -19.322 -20.631 1.00 66.88 105 ASN A O 1
ATOM 802 N N . ASP A 1 106 ? 6.784 -20.910 -20.377 1.00 73.50 106 ASP A N 1
ATOM 803 C CA . ASP A 1 106 ? 5.753 -20.167 -21.098 1.00 73.50 106 ASP A CA 1
ATOM 804 C C . ASP A 1 106 ? 5.162 -19.083 -20.185 1.00 73.50 106 ASP A C 1
ATOM 806 O O . ASP A 1 106 ? 4.378 -19.340 -19.267 1.00 73.50 106 ASP A O 1
ATOM 810 N N . TYR A 1 107 ? 5.608 -17.855 -20.422 1.00 80.19 107 TYR A N 1
ATOM 811 C CA . TYR A 1 107 ? 5.173 -16.654 -19.723 1.00 80.19 107 TYR A CA 1
ATOM 812 C C . TYR A 1 107 ? 4.298 -15.755 -20.595 1.00 80.19 107 TYR A C 1
ATOM 814 O O . TYR A 1 107 ? 4.008 -14.631 -20.195 1.00 80.19 107 TYR A O 1
ATOM 822 N N . THR A 1 108 ? 3.868 -16.221 -21.770 1.00 77.56 108 THR A N 1
ATOM 823 C CA . THR A 1 108 ? 3.216 -15.385 -22.790 1.00 77.56 108 THR A CA 1
ATOM 824 C C . THR A 1 108 ? 1.928 -14.718 -22.298 1.00 77.56 108 THR A C 1
ATOM 826 O O . THR A 1 108 ? 1.559 -13.663 -22.800 1.00 77.56 108 THR A O 1
ATOM 829 N N . ASN A 1 109 ? 1.286 -15.273 -21.266 1.00 84.12 109 ASN A N 1
ATOM 830 C CA . ASN A 1 109 ? 0.064 -14.725 -20.669 1.00 84.12 109 ASN A CA 1
ATOM 831 C C . ASN A 1 109 ? 0.305 -13.847 -19.424 1.00 84.12 109 ASN A C 1
ATOM 833 O O . ASN A 1 109 ? -0.657 -13.470 -18.759 1.00 84.12 109 ASN A O 1
ATOM 837 N N . LYS A 1 110 ? 1.562 -13.560 -19.057 1.00 89.94 110 LYS A N 1
ATOM 838 C CA . LYS A 1 110 ? 1.906 -12.738 -17.888 1.00 89.94 110 LYS A CA 1
ATOM 839 C C . LYS A 1 110 ? 2.410 -11.367 -18.317 1.00 89.94 110 LYS A C 1
ATOM 841 O O . LYS A 1 110 ? 3.222 -11.243 -19.228 1.00 89.94 110 LYS A O 1
ATOM 846 N N . VAL A 1 111 ? 1.979 -10.344 -17.592 1.00 92.75 111 VAL A N 1
ATOM 847 C CA . VAL A 1 111 ? 2.456 -8.972 -17.764 1.00 92.75 111 VAL A CA 1
ATOM 848 C C . VAL A 1 111 ? 3.814 -8.816 -17.081 1.00 92.75 111 VAL A C 1
ATOM 850 O O . VAL A 1 111 ? 4.012 -9.267 -15.951 1.00 92.75 111 VAL A O 1
ATOM 853 N N . LEU A 1 112 ? 4.761 -8.174 -17.757 1.00 94.81 112 LEU A N 1
ATOM 854 C CA . LEU A 1 112 ? 6.014 -7.761 -17.135 1.00 94.81 112 LEU A CA 1
ATOM 855 C C . LEU A 1 112 ? 5.768 -6.498 -16.307 1.00 94.81 112 LEU A C 1
ATOM 857 O O . LEU A 1 112 ? 5.271 -5.511 -16.840 1.00 94.81 112 LEU A O 1
ATOM 861 N N . LEU A 1 113 ? 6.127 -6.538 -15.028 1.00 97.00 113 LEU A N 1
ATOM 862 C CA . LEU A 1 113 ? 6.100 -5.404 -14.111 1.00 97.00 113 LEU A CA 1
ATOM 863 C C . LEU A 1 113 ? 7.521 -5.078 -13.649 1.00 97.00 113 LEU A C 1
ATOM 865 O O . LEU A 1 113 ? 8.339 -5.979 -13.460 1.00 97.00 113 LEU A O 1
ATOM 869 N N . GLY A 1 114 ? 7.795 -3.802 -13.416 1.00 97.94 114 GLY A N 1
ATOM 870 C CA . GLY A 1 114 ? 8.987 -3.343 -12.716 1.00 97.94 114 GLY A CA 1
ATOM 871 C C . GLY A 1 114 ? 8.880 -3.531 -11.200 1.00 97.94 114 GLY A C 1
ATOM 872 O O . GLY A 1 114 ? 7.847 -3.942 -10.666 1.00 97.94 114 GLY A O 1
ATOM 873 N N . GLN A 1 115 ? 9.934 -3.164 -10.468 1.00 97.88 115 GLN A N 1
ATOM 874 C CA . GLN A 1 115 ? 9.868 -3.063 -9.004 1.00 97.88 115 GLN A CA 1
ATOM 875 C C . GLN A 1 115 ? 8.925 -1.942 -8.536 1.00 97.88 115 GLN A C 1
ATOM 877 O O . GLN A 1 115 ? 8.401 -2.005 -7.426 1.00 97.88 115 GLN A O 1
ATOM 882 N N . GLU A 1 116 ? 8.679 -0.929 -9.362 1.00 98.25 116 GLU A N 1
ATOM 883 C CA . GLU A 1 116 ? 7.738 0.161 -9.094 1.00 98.25 116 GLU A CA 1
ATOM 884 C C . GLU A 1 116 ? 6.747 0.283 -10.241 1.00 98.25 116 GLU A C 1
ATOM 886 O O . GLU A 1 116 ? 7.139 0.150 -11.395 1.00 98.25 116 GLU A O 1
ATOM 891 N N . GLU A 1 117 ? 5.480 0.556 -9.936 1.00 98.19 117 GLU A N 1
ATOM 892 C CA . GLU A 1 117 ? 4.431 0.697 -10.951 1.00 98.19 117 GLU A CA 1
ATOM 893 C C . GLU A 1 117 ? 3.409 1.776 -10.587 1.00 98.19 117 GLU A C 1
ATOM 895 O O . GLU A 1 117 ? 3.221 2.124 -9.412 1.00 98.19 117 GLU A O 1
ATOM 900 N N . TRP A 1 118 ? 2.721 2.295 -11.606 1.00 97.62 118 TRP A N 1
ATOM 901 C CA . TRP A 1 118 ? 1.575 3.186 -11.431 1.00 97.62 118 TRP A CA 1
ATOM 902 C C . TRP A 1 118 ? 0.298 2.379 -11.215 1.00 97.62 118 TRP A C 1
ATOM 904 O O . TRP A 1 118 ? -0.065 1.560 -12.050 1.00 97.62 118 TRP A O 1
ATOM 914 N N . VAL A 1 119 ? -0.410 2.659 -10.124 1.00 97.62 119 VAL A N 1
ATOM 915 C CA . VAL A 1 119 ? -1.740 2.102 -9.852 1.00 97.62 119 VAL A CA 1
ATOM 916 C C . VAL A 1 119 ? -2.771 3.209 -9.984 1.00 97.62 119 VAL A C 1
ATOM 918 O O . VAL A 1 119 ? -2.654 4.255 -9.344 1.00 97.62 119 VAL A O 1
ATOM 921 N N . TRP A 1 120 ? -3.782 2.977 -10.805 1.00 97.50 120 TRP A N 1
ATOM 922 C CA . TRP A 1 120 ? -4.881 3.893 -11.054 1.00 97.50 120 TRP A CA 1
ATOM 923 C C . TRP A 1 120 ? -6.121 3.479 -10.263 1.00 97.50 120 TRP A C 1
ATOM 925 O O . TRP A 1 120 ? -6.506 2.310 -10.267 1.00 97.50 120 TRP A O 1
ATOM 935 N N . PHE A 1 121 ? -6.749 4.452 -9.604 1.00 96.38 121 PHE A N 1
ATOM 936 C CA . PHE A 1 121 ? -8.080 4.294 -9.021 1.00 96.38 121 PHE A CA 1
ATOM 937 C C . PHE A 1 121 ? -9.080 5.089 -9.848 1.00 96.38 121 PHE A C 1
ATOM 939 O O . PHE A 1 121 ? -9.040 6.322 -9.847 1.00 96.38 121 PHE A O 1
ATOM 946 N N . GLU A 1 122 ? -10.003 4.386 -10.500 1.00 94.06 122 GLU A N 1
ATOM 947 C CA . GLU A 1 122 ? -11.022 5.006 -11.351 1.00 94.06 122 GLU A CA 1
ATOM 948 C C . GLU A 1 122 ? -11.930 5.953 -10.555 1.00 94.06 122 GLU A C 1
ATOM 950 O O . GLU A 1 122 ? -12.216 7.060 -11.001 1.00 94.06 122 GLU A O 1
ATOM 955 N N . GLU A 1 123 ? -12.311 5.589 -9.329 1.00 92.88 123 GLU A N 1
ATOM 956 C CA . GLU A 1 123 ? -13.141 6.448 -8.471 1.00 92.88 123 GLU A CA 1
ATOM 957 C C . GLU A 1 123 ? -12.455 7.780 -8.121 1.00 92.88 123 GLU A C 1
ATOM 959 O O . GLU A 1 123 ? -13.111 8.815 -8.003 1.00 92.88 123 GLU A O 1
ATOM 964 N N . LEU A 1 124 ? -11.124 7.772 -8.000 1.00 93.69 124 LEU A N 1
ATOM 965 C CA . LEU A 1 124 ? -10.337 8.947 -7.619 1.00 93.69 124 LEU A CA 1
ATOM 966 C C . LEU A 1 124 ? -9.786 9.727 -8.816 1.00 93.69 124 LEU A C 1
ATOM 968 O O . LEU A 1 124 ? -9.262 10.826 -8.631 1.00 93.69 124 LEU A O 1
ATOM 972 N N . GLN A 1 125 ? -9.861 9.156 -10.021 1.00 94.31 125 GLN A N 1
ATOM 973 C CA . GLN A 1 125 ? -9.274 9.701 -11.245 1.00 94.31 125 GLN A CA 1
ATOM 974 C C . GLN A 1 125 ? -7.803 10.126 -11.061 1.00 94.31 125 GLN A C 1
ATOM 976 O O . GLN A 1 125 ? -7.370 11.174 -11.550 1.00 94.31 125 GLN A O 1
ATOM 981 N N . THR A 1 126 ? -7.013 9.327 -10.335 1.00 95.00 126 THR A N 1
ATOM 982 C CA . THR A 1 126 ? -5.593 9.620 -10.095 1.00 95.00 126 THR A CA 1
ATOM 983 C C . THR A 1 126 ? -4.727 8.361 -10.028 1.00 95.00 126 THR A C 1
ATOM 985 O O . THR A 1 126 ? -5.192 7.267 -9.699 1.00 95.00 126 THR A O 1
ATOM 988 N N . ASN A 1 127 ? -3.433 8.535 -10.321 1.00 95.88 127 ASN A N 1
ATOM 989 C CA . ASN A 1 127 ? -2.431 7.477 -10.200 1.00 95.88 127 ASN A CA 1
ATOM 990 C C . ASN A 1 127 ? -1.677 7.610 -8.880 1.00 95.88 127 ASN A C 1
ATOM 992 O O . ASN A 1 127 ? -1.228 8.696 -8.510 1.00 95.88 127 ASN A O 1
ATOM 996 N N . PHE A 1 128 ? -1.394 6.481 -8.252 1.00 96.50 128 PHE A N 1
ATOM 997 C CA . PHE A 1 128 ? -0.508 6.371 -7.107 1.00 96.50 128 PHE A CA 1
ATOM 998 C C . PHE A 1 128 ? 0.729 5.565 -7.477 1.00 96.50 128 PHE A C 1
ATOM 1000 O O . PHE A 1 128 ? 0.666 4.600 -8.237 1.00 96.50 128 PHE A O 1
ATOM 1007 N N . LYS A 1 129 ? 1.869 5.955 -6.904 1.00 96.69 129 LYS A N 1
ATOM 1008 C CA . LYS A 1 129 ? 3.071 5.127 -6.961 1.00 96.69 129 LYS A CA 1
ATOM 1009 C C . LYS A 1 129 ? 2.869 3.885 -6.106 1.00 96.69 129 LYS A C 1
ATOM 1011 O O . LYS A 1 129 ? 2.411 3.983 -4.965 1.00 96.69 129 LYS A O 1
ATOM 1016 N N . SER A 1 130 ? 3.278 2.745 -6.631 1.00 97.69 130 SER A N 1
ATOM 1017 C CA . SER A 1 130 ? 3.271 1.480 -5.916 1.00 97.69 130 SER A CA 1
ATOM 1018 C C . SER A 1 130 ? 4.639 0.817 -5.971 1.00 97.69 130 SER A C 1
ATOM 1020 O O . SER A 1 130 ? 5.410 1.030 -6.904 1.00 97.69 130 SER A O 1
ATOM 1022 N N . ARG A 1 131 ? 4.925 0.009 -4.954 1.00 98.00 131 ARG A N 1
ATOM 1023 C CA . ARG A 1 131 ? 6.056 -0.917 -4.932 1.00 98.00 131 ARG A CA 1
ATOM 1024 C C . ARG A 1 131 ? 5.511 -2.326 -5.129 1.00 98.00 131 ARG A C 1
ATOM 1026 O O . ARG A 1 131 ? 4.598 -2.744 -4.412 1.00 98.00 131 ARG A O 1
ATOM 1033 N N . VAL A 1 132 ? 6.084 -3.052 -6.078 1.00 98.06 132 VAL A N 1
ATOM 1034 C CA . VAL A 1 132 ? 5.813 -4.474 -6.276 1.00 98.06 132 VAL A CA 1
ATOM 1035 C C . VAL A 1 132 ? 6.609 -5.254 -5.231 1.00 98.06 132 VAL A C 1
ATOM 1037 O O . VAL A 1 132 ? 7.838 -5.232 -5.223 1.00 98.06 132 VAL A O 1
ATOM 1040 N N . ASP A 1 133 ? 5.907 -5.898 -4.300 1.00 96.69 133 ASP A N 1
ATOM 1041 C CA . ASP A 1 133 ? 6.488 -6.533 -3.116 1.00 96.69 133 ASP A CA 1
ATOM 1042 C C . ASP A 1 133 ? 6.206 -8.041 -3.125 1.00 96.69 133 ASP A C 1
ATOM 1044 O O . ASP A 1 133 ? 5.189 -8.530 -2.625 1.00 96.69 133 ASP A O 1
ATOM 1048 N N . THR A 1 134 ? 7.147 -8.806 -3.680 1.00 96.38 134 THR A N 1
ATOM 1049 C CA . THR A 1 134 ? 7.075 -10.275 -3.708 1.00 96.38 134 THR A CA 1
ATOM 1050 C C . THR A 1 134 ? 7.261 -10.909 -2.319 1.00 96.38 134 THR A C 1
ATOM 1052 O O . THR A 1 134 ? 6.985 -12.101 -2.147 1.00 96.38 134 THR A O 1
ATOM 1055 N N . GLY A 1 135 ? 7.683 -10.138 -1.308 1.00 95.69 135 GLY A N 1
ATOM 1056 C CA . GLY A 1 135 ? 7.809 -10.565 0.087 1.00 95.69 135 GLY A CA 1
ATOM 1057 C C . GLY A 1 135 ? 6.472 -10.588 0.832 1.00 95.69 135 GLY A C 1
ATOM 1058 O O . GLY A 1 135 ? 6.258 -11.456 1.687 1.00 95.69 135 GLY A O 1
ATOM 1059 N N . ALA A 1 136 ? 5.539 -9.708 0.468 1.00 93.75 136 ALA A N 1
ATOM 1060 C CA . ALA A 1 136 ? 4.218 -9.612 1.080 1.00 93.75 136 ALA A CA 1
ATOM 1061 C C . ALA A 1 136 ? 3.205 -10.588 0.458 1.00 93.75 136 ALA A C 1
ATOM 1063 O O . ALA A 1 136 ? 3.098 -10.718 -0.757 1.00 93.75 136 ALA A O 1
ATOM 1064 N N . THR A 1 137 ? 2.397 -11.261 1.286 1.00 94.62 137 THR A N 1
ATOM 1065 C CA . THR A 1 137 ? 1.279 -12.080 0.775 1.00 94.62 137 THR A CA 1
ATOM 1066 C C . THR A 1 137 ? 0.160 -11.198 0.221 1.00 94.62 137 THR A C 1
ATOM 1068 O O . THR A 1 137 ? -0.241 -11.368 -0.923 1.00 94.62 137 THR A O 1
ATOM 1071 N N . THR A 1 138 ? -0.324 -10.246 1.019 1.00 95.06 138 THR A N 1
ATOM 1072 C CA . THR A 1 138 ? -1.461 -9.379 0.676 1.00 95.06 138 THR A CA 1
ATOM 1073 C C . THR A 1 138 ? -0.977 -7.962 0.405 1.00 95.06 138 THR A C 1
ATOM 1075 O O . THR A 1 138 ? -0.069 -7.479 1.087 1.00 95.06 138 THR A O 1
ATOM 1078 N N . SER A 1 139 ? -1.604 -7.296 -0.562 1.00 97.44 139 SER A N 1
ATOM 1079 C CA . SER A 1 139 ? -1.362 -5.887 -0.858 1.00 97.44 139 SER A CA 1
ATOM 1080 C C . SER A 1 139 ? -1.753 -4.989 0.321 1.00 97.44 139 SER A C 1
ATOM 1082 O O . SER A 1 139 ? -2.504 -5.368 1.227 1.00 97.44 139 SER A O 1
ATOM 1084 N N . SER A 1 140 ? -1.229 -3.768 0.343 1.00 96.81 140 SER A N 1
ATOM 1085 C CA . SER A 1 140 ? -1.514 -2.824 1.426 1.00 96.81 140 SER A CA 1
ATOM 1086 C C . SER A 1 140 ? -1.556 -1.382 0.959 1.00 96.81 140 SER A C 1
ATOM 1088 O O . SER A 1 140 ? -0.805 -1.008 0.061 1.00 96.81 140 SER A O 1
ATOM 1090 N N . LEU A 1 141 ? -2.406 -0.594 1.617 1.00 96.94 141 LEU A N 1
ATOM 1091 C CA . LEU A 1 141 ? -2.560 0.836 1.379 1.00 96.94 141 LEU A CA 1
ATOM 1092 C C . LEU A 1 141 ? -2.138 1.626 2.610 1.00 96.94 141 LEU A C 1
ATOM 1094 O O . LEU A 1 141 ? -2.493 1.279 3.742 1.00 96.94 141 LEU A O 1
ATOM 1098 N N . ASN A 1 142 ? -1.405 2.706 2.361 1.00 95.94 142 ASN A N 1
ATOM 1099 C CA . ASN A 1 142 ? -1.257 3.796 3.302 1.00 95.94 142 ASN A CA 1
ATOM 1100 C C . ASN A 1 142 ? -2.609 4.502 3.436 1.00 95.94 142 ASN A C 1
ATOM 1102 O O . ASN A 1 142 ? -3.084 5.127 2.489 1.00 95.94 142 ASN A O 1
ATOM 1106 N N . ALA A 1 143 ? -3.208 4.379 4.612 1.00 96.44 143 ALA A N 1
ATOM 1107 C CA . ALA A 1 143 ? -4.512 4.928 4.928 1.00 96.44 143 ALA A CA 1
ATOM 1108 C C . ALA A 1 143 ? -4.445 5.636 6.283 1.00 96.44 143 ALA A C 1
ATOM 1110 O O . ALA A 1 143 ? -4.012 5.041 7.273 1.00 96.44 143 ALA A O 1
ATOM 1111 N N . THR A 1 144 ? -4.872 6.895 6.329 1.00 95.44 144 THR A N 1
ATOM 1112 C CA . THR A 1 144 ? -4.965 7.686 7.564 1.00 95.44 144 THR A CA 1
ATOM 1113 C C . THR A 1 144 ? -6.423 7.888 7.964 1.00 95.44 144 THR A C 1
ATOM 1115 O O . THR A 1 144 ? -7.330 7.617 7.177 1.00 95.44 144 THR A O 1
ATOM 1118 N N . GLU A 1 145 ? -6.652 8.317 9.210 1.00 95.38 145 GLU A N 1
ATOM 1119 C CA . GLU A 1 145 ? -8.001 8.583 9.745 1.00 95.38 145 GLU A CA 1
ATOM 1120 C C . GLU A 1 145 ? -8.973 7.408 9.535 1.00 95.38 145 GLU A C 1
ATOM 1122 O O . GLU A 1 145 ? -10.120 7.575 9.129 1.00 95.38 145 GLU A O 1
ATOM 1127 N N . ILE A 1 146 ? -8.487 6.189 9.791 1.00 96.56 146 ILE A N 1
ATOM 1128 C CA . ILE A 1 146 ? -9.255 4.959 9.598 1.00 96.56 146 ILE A CA 1
ATOM 1129 C C . ILE A 1 146 ? -10.344 4.867 10.677 1.00 96.56 146 ILE A C 1
ATOM 1131 O O . ILE A 1 146 ? -10.049 4.605 11.844 1.00 96.56 146 ILE A O 1
ATOM 1135 N N . VAL A 1 147 ? -11.606 5.028 10.282 1.00 96.88 147 VAL A N 1
ATOM 1136 C CA . VAL A 1 147 ? -12.776 4.988 11.169 1.00 96.88 147 VAL A CA 1
ATOM 1137 C C . VAL A 1 147 ? -13.749 3.917 10.692 1.00 96.88 147 VAL A C 1
ATOM 1139 O O . VAL A 1 147 ? -14.259 3.972 9.575 1.00 96.88 147 VAL A O 1
ATOM 1142 N N . LYS A 1 148 ? -14.026 2.933 11.552 1.00 96.75 148 LYS A N 1
ATOM 1143 C CA . LYS A 1 148 ? -15.056 1.919 11.302 1.00 96.75 148 LYS A CA 1
ATOM 1144 C C . LYS A 1 148 ? -16.444 2.519 11.540 1.00 96.75 148 LYS A C 1
ATOM 1146 O O . LYS A 1 148 ? -16.639 3.215 12.534 1.00 96.75 148 LYS A O 1
ATOM 1151 N N . PHE A 1 149 ? -17.403 2.201 10.679 1.00 97.88 149 PHE A N 1
ATOM 1152 C CA . PHE A 1 149 ? -18.813 2.543 10.856 1.00 97.88 149 PHE A CA 1
ATOM 1153 C C . PHE A 1 149 ? -19.716 1.428 10.314 1.00 97.88 149 PHE A C 1
ATOM 1155 O O . PHE A 1 149 ? -19.240 0.494 9.669 1.00 97.88 149 PHE A O 1
ATOM 1162 N N . GLU A 1 150 ? -21.013 1.514 10.594 1.00 97.62 150 GLU A N 1
ATOM 1163 C CA . GLU A 1 150 ? -22.017 0.589 10.067 1.00 97.62 150 GLU A CA 1
ATOM 1164 C C . GLU A 1 150 ? -22.858 1.288 8.991 1.00 97.62 150 GLU A C 1
ATOM 1166 O O . GLU A 1 150 ? -23.266 2.439 9.162 1.00 97.62 150 GLU A O 1
ATOM 1171 N N . ARG A 1 151 ? -23.121 0.592 7.881 1.00 96.81 151 ARG A N 1
ATOM 1172 C CA . ARG A 1 151 ? -24.053 1.016 6.826 1.00 96.81 151 ARG A CA 1
ATOM 1173 C C . ARG A 1 151 ? -24.850 -0.197 6.371 1.00 96.81 151 ARG A C 1
ATOM 1175 O O . ARG A 1 151 ? -24.264 -1.204 5.977 1.00 96.81 151 ARG A O 1
ATOM 1182 N N . ASP A 1 152 ? -26.174 -0.096 6.452 1.00 95.88 152 ASP A N 1
ATOM 1183 C CA . ASP A 1 152 ? -27.120 -1.155 6.076 1.00 95.88 152 ASP A CA 1
ATOM 1184 C C . ASP A 1 152 ? -26.820 -2.510 6.752 1.00 95.88 152 ASP A C 1
ATOM 1186 O O . ASP A 1 152 ? -26.850 -3.564 6.113 1.00 95.88 152 ASP A O 1
ATOM 1190 N N . GLY A 1 153 ? -26.460 -2.484 8.043 1.00 96.50 153 GLY A N 1
ATOM 1191 C CA . GLY A 1 153 ? -26.123 -3.679 8.827 1.00 96.50 153 GLY A CA 1
ATOM 1192 C C . GLY A 1 153 ? -24.790 -4.343 8.456 1.00 96.50 153 GLY A C 1
ATOM 1193 O O . GLY A 1 153 ? -24.522 -5.464 8.888 1.00 96.50 153 GLY A O 1
ATOM 1194 N N . LYS A 1 154 ? -23.957 -3.691 7.635 1.00 96.69 154 LYS A N 1
ATOM 1195 C CA . LYS A 1 154 ? -22.624 -4.171 7.247 1.00 96.69 154 LYS A CA 1
ATOM 1196 C C . LYS A 1 154 ? -21.540 -3.289 7.849 1.00 96.69 154 LYS A C 1
ATOM 1198 O O . LYS A 1 154 ? -21.705 -2.077 7.972 1.00 96.69 154 LYS A O 1
ATOM 1203 N N . ASP A 1 155 ? -20.403 -3.906 8.152 1.00 97.69 155 ASP A N 1
ATOM 1204 C CA . ASP A 1 155 ? -19.201 -3.203 8.587 1.00 97.69 155 ASP A CA 1
ATOM 1205 C C . ASP A 1 155 ? -18.541 -2.479 7.406 1.00 97.69 155 ASP A C 1
ATOM 1207 O O . ASP A 1 155 ? -18.183 -3.091 6.397 1.00 97.69 155 ASP A O 1
ATOM 1211 N N . TRP A 1 156 ? -18.328 -1.177 7.561 1.00 98.44 156 TRP A N 1
ATOM 1212 C CA . TRP A 1 156 ? -17.611 -0.321 6.623 1.00 98.44 156 TRP A CA 1
ATOM 1213 C C . TRP A 1 156 ? -16.455 0.384 7.321 1.00 98.44 156 TRP A C 1
ATOM 1215 O O . TRP A 1 156 ? -16.381 0.475 8.551 1.00 98.44 156 TRP A O 1
ATOM 1225 N N . VAL A 1 157 ? -15.532 0.901 6.522 1.00 98.19 157 VAL A N 1
ATOM 1226 C CA . VAL A 1 157 ? -14.438 1.732 7.004 1.00 98.19 157 VAL A CA 1
ATOM 1227 C C . VAL A 1 157 ? -14.286 2.955 6.114 1.00 98.19 157 VAL A C 1
ATOM 1229 O O . VAL A 1 157 ? -14.285 2.845 4.890 1.00 98.19 157 VAL A O 1
ATOM 1232 N N . LYS A 1 158 ? -14.165 4.120 6.747 1.00 97.94 158 LYS A N 1
ATOM 1233 C CA . LYS A 1 158 ? -13.790 5.385 6.121 1.00 97.94 158 LYS A CA 1
ATOM 1234 C C . LYS A 1 158 ? -12.317 5.648 6.391 1.00 97.94 158 LYS A C 1
ATOM 1236 O O . LYS A 1 158 ? -11.844 5.379 7.493 1.00 97.94 158 LYS A O 1
ATOM 1241 N N . PHE A 1 159 ? -11.594 6.132 5.394 1.00 97.75 159 PHE A N 1
ATOM 1242 C CA . PHE A 1 159 ? -10.165 6.406 5.496 1.00 97.75 159 PHE A CA 1
ATOM 1243 C C . PHE A 1 159 ? -9.727 7.386 4.412 1.00 97.75 159 PHE A C 1
ATOM 1245 O O . PHE A 1 159 ? -10.423 7.583 3.419 1.00 97.75 159 PHE A O 1
ATOM 1252 N N . ASN A 1 160 ? -8.551 7.976 4.590 1.00 96.81 160 ASN A N 1
ATOM 1253 C CA . ASN A 1 160 ? -7.963 8.895 3.628 1.00 96.81 160 ASN A CA 1
ATOM 1254 C C . ASN A 1 160 ? -6.753 8.254 2.940 1.00 96.81 160 ASN A C 1
ATOM 1256 O O . ASN A 1 160 ? -5.845 7.751 3.608 1.00 96.81 160 ASN A O 1
ATOM 1260 N N . LEU A 1 161 ? -6.718 8.322 1.610 1.00 95.62 161 LEU A N 1
ATOM 1261 C CA . LEU A 1 161 ? -5.529 8.072 0.796 1.00 95.62 161 LEU A CA 1
ATOM 1262 C C . LEU A 1 161 ? -4.816 9.386 0.504 1.00 95.62 161 LEU A C 1
ATOM 1264 O O . LEU A 1 161 ? -5.450 10.418 0.304 1.00 95.62 161 LEU A O 1
ATOM 1268 N N . SER A 1 162 ? -3.492 9.356 0.418 1.00 93.25 162 SER A N 1
ATOM 1269 C CA . SER A 1 162 ? -2.716 10.521 0.002 1.00 93.25 162 SER A CA 1
ATOM 1270 C C . SER A 1 162 ? -1.496 10.127 -0.812 1.00 93.25 162 SER A C 1
ATOM 1272 O O . SER A 1 162 ? -0.945 9.028 -0.685 1.00 93.25 162 SER A O 1
ATOM 1274 N N . HIS A 1 163 ? -1.073 11.040 -1.682 1.00 91.56 163 HIS A N 1
ATOM 1275 C CA . HIS A 1 163 ? 0.235 10.945 -2.315 1.00 91.56 163 HIS A CA 1
ATOM 1276 C C . HIS A 1 163 ? 1.338 11.170 -1.275 1.00 91.56 163 HIS A C 1
ATOM 1278 O O . HIS A 1 163 ? 1.118 11.772 -0.222 1.00 91.56 163 HIS A O 1
ATOM 1284 N N . LYS A 1 164 ? 2.552 10.685 -1.564 1.00 86.81 164 LYS A N 1
ATOM 1285 C CA . LYS A 1 164 ? 3.668 10.744 -0.609 1.00 86.81 164 LYS A CA 1
ATOM 1286 C C . LYS A 1 164 ? 4.027 12.169 -0.175 1.00 86.81 164 LYS A C 1
ATOM 1288 O O . LYS A 1 164 ? 4.458 12.374 0.961 1.00 86.81 164 LYS A O 1
ATOM 1293 N N . ASP A 1 165 ? 3.878 13.114 -1.093 1.00 85.06 165 ASP A N 1
ATOM 1294 C CA . ASP A 1 165 ? 4.133 14.542 -0.907 1.00 85.06 165 ASP A CA 1
ATOM 1295 C C . ASP A 1 165 ? 3.000 15.269 -0.163 1.00 85.06 165 ASP A C 1
ATOM 1297 O O . ASP A 1 165 ? 3.132 16.450 0.141 1.00 85.06 165 ASP A O 1
ATOM 1301 N N . GLY A 1 166 ? 1.892 14.582 0.141 1.00 81.69 166 GLY A N 1
ATOM 1302 C CA . GLY A 1 166 ? 0.719 15.181 0.772 1.00 81.69 166 GLY A CA 1
ATOM 1303 C C . GLY A 1 166 ? -0.013 16.190 -0.117 1.00 81.69 166 GLY A C 1
ATOM 1304 O O . GLY A 1 166 ? -0.838 16.943 0.390 1.00 81.69 166 GLY A O 1
ATOM 1305 N N . SER A 1 167 ? 0.269 16.213 -1.425 1.00 84.00 167 SER A N 1
ATOM 1306 C CA . SER A 1 167 ? -0.318 17.168 -2.379 1.00 84.00 167 SER A CA 1
ATOM 1307 C C . SER A 1 167 ? -1.843 17.088 -2.460 1.00 84.00 167 SER A C 1
ATOM 1309 O O . SER A 1 167 ? -2.504 18.094 -2.711 1.00 84.00 167 SER A O 1
ATOM 1311 N N . ALA A 1 168 ? -2.402 15.899 -2.232 1.00 88.88 168 ALA A N 1
ATOM 1312 C CA . ALA A 1 168 ? -3.832 15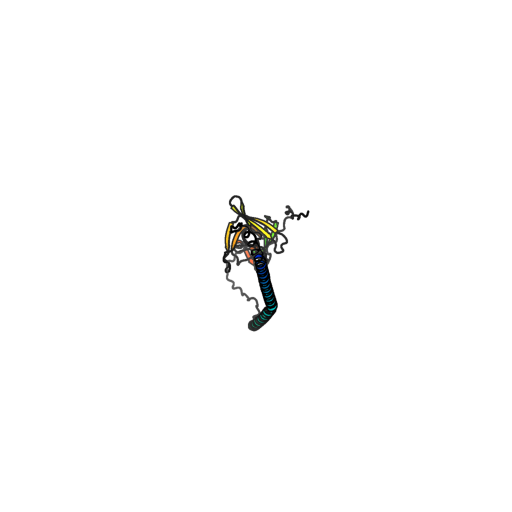.651 -2.234 1.00 88.88 168 ALA A CA 1
ATOM 1313 C C . ALA A 1 168 ? -4.214 14.577 -1.209 1.00 88.88 168 ALA A C 1
ATOM 1315 O O . ALA A 1 168 ? -3.456 13.635 -0.951 1.00 88.88 168 ALA A O 1
ATOM 1316 N N . VAL A 1 169 ? -5.417 14.735 -0.654 1.00 93.62 169 VAL A N 1
ATOM 1317 C CA . VAL A 1 169 ? -6.058 13.797 0.268 1.00 93.62 169 VAL A CA 1
ATOM 1318 C C . VAL A 1 169 ? -7.379 13.352 -0.351 1.00 93.62 169 VAL A C 1
ATOM 1320 O O . VAL A 1 169 ? -8.208 14.183 -0.718 1.00 93.62 169 VAL A O 1
ATOM 1323 N N . PHE A 1 170 ? -7.562 12.042 -0.459 1.00 96.00 170 PHE A N 1
ATOM 1324 C CA . PHE A 1 170 ? -8.693 11.392 -1.104 1.00 96.00 170 PHE A CA 1
ATOM 1325 C C . PHE A 1 170 ? -9.471 10.586 -0.058 1.00 96.00 170 PHE A C 1
ATOM 1327 O O . PHE A 1 170 ? -9.001 9.519 0.350 1.00 96.00 170 PHE A O 1
ATOM 1334 N N . PRO A 1 171 ? -10.622 11.085 0.422 1.00 96.62 171 PRO A N 1
ATOM 1335 C CA . PRO A 1 171 ? -11.465 10.324 1.330 1.00 96.62 171 PRO A CA 1
ATOM 1336 C C . PRO A 1 171 ? -12.109 9.160 0.576 1.00 96.62 171 PRO A C 1
ATOM 1338 O O . PRO A 1 171 ? -12.668 9.353 -0.501 1.00 96.62 171 PRO A O 1
ATOM 1341 N N . MET A 1 172 ? -12.057 7.967 1.159 1.00 97.06 172 MET A N 1
ATOM 1342 C CA . MET A 1 172 ? -12.688 6.765 0.626 1.00 97.06 172 MET A CA 1
ATOM 1343 C C . MET A 1 172 ? -13.488 6.040 1.699 1.00 97.06 172 MET A C 1
ATOM 1345 O O . MET A 1 172 ? -13.210 6.138 2.898 1.00 97.06 172 MET A O 1
ATOM 1349 N N . GLU A 1 173 ? -14.465 5.268 1.243 1.00 97.50 173 GLU A N 1
ATOM 1350 C CA . GLU A 1 173 ? -15.253 4.371 2.072 1.00 97.50 173 GLU A CA 1
ATOM 1351 C C . GLU A 1 173 ? -15.359 3.020 1.379 1.00 97.50 173 GLU A C 1
ATOM 1353 O O . GLU A 1 173 ? -15.656 2.950 0.192 1.00 97.50 173 GLU A O 1
ATOM 1358 N N . ALA A 1 174 ? -15.137 1.938 2.120 1.00 97.62 174 ALA A N 1
ATOM 1359 C CA . ALA A 1 174 ? -15.253 0.596 1.569 1.00 97.62 174 ALA A CA 1
ATOM 1360 C C . ALA A 1 174 ? -15.807 -0.389 2.606 1.00 97.62 174 ALA A C 1
ATOM 1362 O O . ALA A 1 174 ? -15.570 -0.217 3.811 1.00 97.62 174 ALA A O 1
ATOM 1363 N N . PRO A 1 175 ? -16.530 -1.434 2.167 1.00 97.88 175 PRO A N 1
ATOM 1364 C CA . PRO A 1 175 ? -16.953 -2.508 3.051 1.00 97.88 175 PRO A CA 1
ATOM 1365 C C . PRO A 1 175 ? -15.735 -3.268 3.589 1.00 97.88 175 PRO A C 1
ATOM 1367 O O . PRO A 1 175 ? -14.763 -3.532 2.874 1.00 97.88 175 PRO A O 1
ATOM 1370 N N . VAL A 1 176 ? -15.792 -3.652 4.862 1.00 98.00 176 VAL A N 1
ATOM 1371 C CA . VAL A 1 176 ? -14.747 -4.466 5.488 1.00 98.00 176 VAL A CA 1
ATOM 1372 C C . VAL A 1 176 ? -14.949 -5.924 5.081 1.00 98.00 176 VAL A C 1
ATOM 1374 O O . VAL A 1 176 ? -15.924 -6.557 5.473 1.00 98.00 176 VAL A O 1
ATOM 1377 N N . VAL A 1 177 ? -13.995 -6.481 4.336 1.00 97.38 177 VAL A N 1
ATOM 1378 C CA . VAL A 1 177 ? -13.990 -7.901 3.940 1.00 97.38 177 VAL A CA 1
ATOM 1379 C C . VAL A 1 177 ? -13.657 -8.787 5.136 1.00 97.38 177 VAL A C 1
ATOM 1381 O O . VAL A 1 177 ? -14.284 -9.817 5.367 1.00 97.38 177 VAL A O 1
ATOM 1384 N N . ARG A 1 178 ? -12.631 -8.399 5.901 1.00 95.69 178 ARG A N 1
ATOM 1385 C CA . ARG A 1 178 ? -12.214 -9.074 7.137 1.00 95.69 178 ARG A CA 1
ATOM 1386 C C . ARG A 1 178 ? -11.331 -8.169 7.984 1.00 95.69 178 ARG A C 1
ATOM 1388 O O . ARG A 1 178 ? -10.782 -7.180 7.506 1.00 95.69 178 ARG A O 1
ATOM 1395 N N . THR A 1 179 ? -11.133 -8.556 9.240 1.00 94.31 179 THR A N 1
ATOM 1396 C CA . THR A 1 179 ? -10.144 -7.934 10.129 1.00 94.31 179 THR A CA 1
ATOM 1397 C C . THR A 1 179 ? -9.033 -8.931 10.424 1.00 94.31 179 THR A C 1
ATOM 1399 O O . THR A 1 179 ? -9.300 -10.041 10.880 1.00 94.31 179 THR A O 1
ATOM 1402 N N . ILE A 1 180 ? -7.782 -8.542 10.185 1.00 91.38 180 ILE A N 1
ATOM 1403 C CA . ILE A 1 180 ? -6.612 -9.376 10.477 1.00 91.38 180 ILE A CA 1
ATOM 1404 C C . ILE A 1 180 ? -5.898 -8.889 11.735 1.00 91.38 180 ILE A C 1
ATOM 1406 O O . ILE A 1 180 ? -5.801 -7.689 11.997 1.00 91.38 180 ILE A O 1
ATOM 1410 N N . LYS A 1 181 ? -5.379 -9.837 12.516 1.00 87.44 181 LYS A N 1
ATOM 1411 C CA . LYS A 1 181 ? -4.586 -9.583 13.721 1.00 87.44 181 LYS A CA 1
ATOM 1412 C C . LYS A 1 181 ? -3.105 -9.615 13.345 1.00 87.44 181 LYS A C 1
ATOM 1414 O O . LYS A 1 181 ? -2.586 -10.666 12.979 1.00 87.44 181 LYS A O 1
ATOM 1419 N N . ILE A 1 182 ? -2.423 -8.479 13.429 1.00 79.25 182 ILE A N 1
ATOM 1420 C CA . ILE A 1 182 ? -0.984 -8.385 13.187 1.00 79.25 182 ILE A CA 1
ATOM 1421 C C . ILE A 1 182 ? -0.262 -8.718 14.487 1.00 79.25 182 ILE A C 1
ATOM 1423 O O . ILE A 1 182 ? -0.394 -8.014 15.488 1.00 79.25 182 ILE A O 1
ATOM 1427 N N . ARG A 1 183 ? 0.505 -9.809 14.475 1.00 69.00 183 ARG A N 1
ATOM 1428 C CA . ARG A 1 183 ? 1.412 -10.139 15.574 1.00 69.00 183 ARG A CA 1
ATOM 1429 C C . ARG A 1 183 ? 2.576 -9.153 15.543 1.00 69.00 183 ARG A C 1
ATOM 1431 O O . ARG A 1 183 ? 3.391 -9.200 14.628 1.00 69.00 183 ARG A O 1
ATOM 1438 N N . GLN A 1 184 ? 2.635 -8.260 16.521 1.00 61.75 184 GLN A N 1
ATOM 1439 C CA . GLN A 1 184 ? 3.835 -7.479 16.793 1.00 61.75 184 GLN A CA 1
ATOM 1440 C C . GLN A 1 184 ? 4.614 -8.187 17.897 1.00 61.75 184 GLN A C 1
ATOM 1442 O O . GLN A 1 184 ? 4.037 -8.577 18.907 1.00 61.75 184 GLN A O 1
ATOM 1447 N N . THR A 1 185 ? 5.915 -8.369 17.697 1.00 60.25 185 THR A N 1
ATOM 1448 C CA . THR A 1 185 ? 6.814 -9.047 18.643 1.00 60.25 185 THR A CA 1
ATOM 1449 C C . THR A 1 185 ? 6.953 -8.307 19.977 1.00 60.25 185 THR A C 1
ATOM 1451 O O . THR A 1 185 ? 7.314 -8.936 20.963 1.00 60.25 185 THR A O 1
ATOM 1454 N N . ASN A 1 186 ? 6.606 -7.011 20.026 1.00 56.94 186 ASN A N 1
ATOM 1455 C CA . ASN A 1 186 ? 6.858 -6.127 21.171 1.00 56.94 186 ASN A CA 1
ATOM 1456 C C . ASN A 1 186 ? 5.607 -5.380 21.692 1.00 56.94 186 ASN A C 1
ATOM 1458 O O . ASN A 1 186 ? 5.760 -4.418 22.438 1.00 56.94 186 ASN A O 1
ATOM 1462 N N . ALA A 1 187 ? 4.386 -5.755 21.287 1.00 58.69 187 ALA A N 1
ATOM 1463 C CA . ALA A 1 187 ? 3.165 -5.071 21.733 1.00 58.69 187 ALA A CA 1
ATOM 1464 C C . ALA A 1 187 ? 2.233 -6.023 22.491 1.00 58.69 187 ALA A C 1
ATOM 1466 O O . ALA A 1 187 ? 1.939 -7.120 22.016 1.00 58.69 187 ALA A O 1
ATOM 1467 N N . THR A 1 188 ? 1.763 -5.579 23.660 1.00 55.16 188 THR A N 1
ATOM 1468 C CA . THR A 1 188 ? 0.839 -6.315 24.540 1.00 55.16 188 THR A CA 1
ATOM 1469 C C . THR A 1 188 ? -0.490 -6.618 23.844 1.00 55.16 188 THR A C 1
ATOM 1471 O O . THR A 1 188 ? -1.063 -7.688 24.040 1.00 55.16 188 THR A O 1
ATOM 1474 N N . ASP A 1 189 ? -0.920 -5.722 22.952 1.00 54.47 189 ASP A N 1
ATOM 1475 C CA . ASP A 1 189 ? -2.090 -5.896 22.104 1.00 54.47 189 ASP A CA 1
ATOM 1476 C C . ASP A 1 189 ? -1.688 -6.073 20.646 1.00 54.47 189 ASP A C 1
ATOM 1478 O O . ASP A 1 189 ? -0.855 -5.355 20.092 1.00 54.47 189 ASP A O 1
ATOM 1482 N N . ALA A 1 190 ? -2.321 -7.035 19.985 1.00 61.59 190 ALA A N 1
ATOM 1483 C CA . ALA A 1 190 ? -2.098 -7.211 18.566 1.00 61.59 190 ALA A CA 1
ATOM 1484 C C . ALA A 1 190 ? -2.848 -6.146 17.768 1.00 61.59 190 ALA A C 1
ATOM 1486 O O . ALA A 1 190 ? -4.077 -6.041 17.843 1.00 61.59 190 ALA A O 1
ATOM 1487 N N . LEU A 1 191 ? -2.101 -5.421 16.942 1.00 78.12 191 LEU A N 1
ATOM 1488 C CA . LEU A 1 191 ? -2.635 -4.417 16.038 1.00 78.12 191 LEU A CA 1
ATOM 1489 C C . LEU A 1 191 ? -3.616 -5.070 15.053 1.00 78.12 191 LEU A C 1
ATOM 1491 O O . LEU A 1 191 ? -3.248 -5.967 14.292 1.00 78.12 191 LEU A O 1
ATOM 1495 N N . ARG A 1 192 ? -4.875 -4.632 15.053 1.00 86.69 192 ARG A N 1
ATOM 1496 C CA . ARG A 1 192 ? -5.874 -5.083 14.077 1.00 86.69 192 ARG A CA 1
ATOM 1497 C C . ARG A 1 192 ? -5.815 -4.202 12.835 1.00 86.69 192 ARG A C 1
ATOM 1499 O O . ARG A 1 192 ? -5.677 -2.989 12.946 1.00 86.69 192 ARG A O 1
ATOM 1506 N N . ARG A 1 193 ? -5.926 -4.812 11.655 1.00 94.19 193 ARG A N 1
ATOM 1507 C CA . ARG A 1 193 ? -6.038 -4.100 10.376 1.00 94.19 193 ARG A CA 1
ATOM 1508 C C . ARG A 1 193 ? -7.284 -4.552 9.639 1.00 94.19 193 ARG A C 1
ATOM 1510 O O . ARG A 1 193 ? -7.544 -5.754 9.554 1.00 94.19 193 ARG A O 1
ATOM 1517 N N . TYR A 1 194 ? -8.025 -3.593 9.102 1.00 97.19 194 TYR A N 1
ATOM 1518 C CA . TYR A 1 194 ? -9.131 -3.874 8.198 1.00 97.19 194 TYR A CA 1
ATOM 1519 C C . TYR A 1 194 ? -8.589 -4.252 6.825 1.00 97.19 194 TYR A C 1
ATOM 1521 O O . TYR A 1 194 ? -7.566 -3.725 6.380 1.00 97.19 194 TYR A O 1
ATOM 1529 N N . VAL A 1 195 ? -9.272 -5.186 6.179 1.00 97.88 195 VAL A N 1
ATOM 1530 C CA . VAL A 1 195 ? -9.052 -5.551 4.785 1.00 97.88 195 VAL A CA 1
ATOM 1531 C C . VAL A 1 195 ? -10.259 -5.083 3.995 1.00 97.88 195 VAL A C 1
ATOM 1533 O O . VAL A 1 195 ? -11.390 -5.406 4.361 1.00 97.88 195 VAL A O 1
ATOM 1536 N N . VAL A 1 196 ? -10.006 -4.332 2.933 1.00 98.19 196 VAL A N 1
ATOM 1537 C CA . VAL A 1 196 ? -11.015 -3.853 1.983 1.00 98.19 196 VAL A CA 1
ATOM 1538 C C . VAL A 1 196 ? -10.692 -4.404 0.602 1.00 98.19 196 VAL A C 1
ATOM 1540 O O . VAL A 1 196 ? -9.530 -4.703 0.328 1.00 98.19 196 VAL A O 1
ATOM 1543 N N . ASN A 1 197 ? -11.701 -4.547 -0.249 1.00 97.62 197 ASN A N 1
ATOM 1544 C CA . ASN A 1 197 ? -11.518 -4.888 -1.656 1.00 97.62 197 ASN A CA 1
ATOM 1545 C C . ASN A 1 197 ? -11.754 -3.626 -2.484 1.00 97.62 197 ASN A C 1
ATOM 1547 O O . ASN A 1 197 ? -12.753 -2.945 -2.246 1.00 97.62 197 ASN A O 1
ATOM 1551 N N . LEU A 1 198 ? -10.814 -3.283 -3.361 1.00 97.56 198 LEU A N 1
ATOM 1552 C CA . LEU A 1 198 ? -10.885 -2.071 -4.171 1.00 97.56 198 LEU A CA 1
ATOM 1553 C C . LEU A 1 198 ? -10.526 -2.376 -5.631 1.00 97.56 198 LEU A C 1
ATOM 1555 O O . LEU A 1 198 ? -9.519 -3.062 -5.860 1.00 97.56 198 LEU A O 1
ATOM 1559 N N . PRO A 1 199 ? -11.265 -1.813 -6.605 1.00 96.88 199 PRO A N 1
ATOM 1560 C CA . PRO A 1 199 ? -10.905 -1.899 -8.010 1.00 96.88 199 PRO A CA 1
ATOM 1561 C C . PRO A 1 199 ? -9.667 -1.051 -8.281 1.00 96.88 199 PRO A C 1
ATOM 1563 O O . PRO A 1 199 ? -9.601 0.124 -7.904 1.00 96.88 199 PRO A O 1
ATOM 1566 N N . ILE A 1 200 ? -8.689 -1.647 -8.957 1.00 96.88 200 ILE A N 1
ATOM 1567 C CA . ILE A 1 200 ? -7.490 -0.954 -9.417 1.00 96.88 200 ILE A CA 1
ATOM 1568 C C . ILE A 1 200 ? -7.186 -1.280 -10.873 1.00 96.88 200 ILE A C 1
ATOM 1570 O O . ILE A 1 200 ? -7.462 -2.380 -11.358 1.00 96.88 200 ILE A O 1
ATOM 1574 N N . GLU A 1 201 ? -6.542 -0.328 -11.540 1.00 96.81 201 GLU A N 1
ATOM 1575 C CA . GLU A 1 201 ? -5.970 -0.522 -12.868 1.00 96.81 201 GLU A CA 1
ATOM 1576 C C . GLU A 1 201 ? -4.447 -0.354 -12.841 1.00 96.81 201 GLU A C 1
ATOM 1578 O O . GLU A 1 201 ? -3.913 0.535 -12.174 1.00 96.81 201 GLU A O 1
ATOM 1583 N N . LEU A 1 202 ? -3.740 -1.209 -13.577 1.00 96.06 202 LEU A N 1
ATOM 1584 C CA . LEU A 1 202 ? -2.288 -1.172 -13.749 1.00 96.06 202 LEU A CA 1
ATOM 1585 C C . LEU A 1 202 ? -1.971 -1.610 -15.184 1.00 96.06 202 LEU A C 1
ATOM 1587 O O . LEU A 1 202 ? -2.067 -2.792 -15.512 1.00 96.06 202 LEU A O 1
ATOM 1591 N N . GLY A 1 203 ? -1.604 -0.659 -16.046 1.00 91.88 203 GLY A N 1
ATOM 1592 C CA . GLY A 1 203 ? -1.488 -0.922 -17.483 1.00 91.88 203 GLY A CA 1
ATOM 1593 C C . GLY A 1 203 ? -2.822 -1.415 -18.048 1.00 91.88 203 GLY A C 1
ATOM 1594 O O . GLY A 1 203 ? -3.836 -0.730 -17.912 1.00 91.88 203 GLY A O 1
ATOM 1595 N N . ASP A 1 204 ? -2.814 -2.618 -18.624 1.00 89.38 204 ASP A N 1
ATOM 1596 C CA . ASP A 1 204 ? -4.009 -3.291 -19.155 1.00 89.38 204 ASP A CA 1
ATOM 1597 C C . ASP A 1 204 ? -4.718 -4.195 -18.126 1.00 89.38 204 ASP A C 1
ATOM 1599 O O . ASP A 1 204 ? -5.761 -4.783 -18.416 1.00 89.38 204 ASP A O 1
ATOM 1603 N N . ILE A 1 205 ? -4.174 -4.323 -16.911 1.00 92.69 205 ILE A N 1
ATOM 1604 C CA . ILE A 1 205 ? -4.786 -5.107 -15.835 1.00 92.69 205 ILE A CA 1
ATOM 1605 C C . ILE A 1 205 ? -5.860 -4.254 -15.164 1.00 92.69 205 ILE A C 1
ATOM 1607 O O . ILE A 1 205 ? -5.556 -3.187 -14.638 1.00 92.69 205 ILE A O 1
ATOM 1611 N N . ASN A 1 206 ? -7.091 -4.762 -15.113 1.00 94.00 206 ASN A N 1
ATOM 1612 C CA . ASN A 1 206 ? -8.184 -4.213 -14.314 1.00 94.00 206 ASN A CA 1
ATOM 1613 C C . ASN A 1 206 ? -8.724 -5.324 -13.406 1.00 94.00 206 ASN A C 1
ATOM 1615 O O . ASN A 1 206 ? -9.208 -6.345 -13.898 1.00 94.00 206 ASN A O 1
ATOM 1619 N N . THR A 1 207 ? 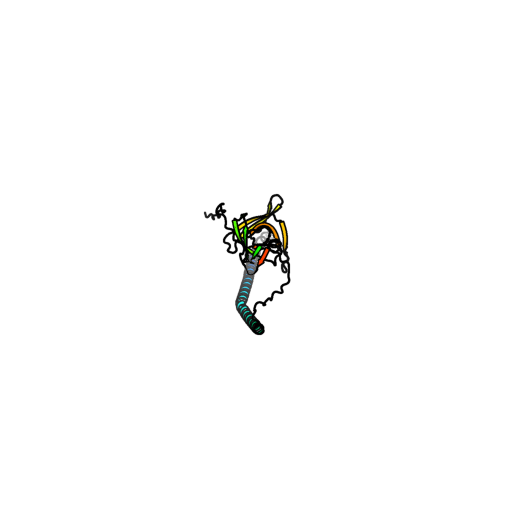-8.574 -5.167 -12.090 1.00 93.75 207 THR A N 1
ATOM 1620 C CA . THR A 1 207 ? -8.974 -6.198 -11.128 1.00 93.75 207 THR A CA 1
ATOM 1621 C C . THR A 1 207 ? -9.340 -5.612 -9.773 1.00 93.75 207 THR A C 1
ATOM 1623 O O . THR A 1 207 ? -8.806 -4.595 -9.329 1.00 93.75 207 THR A O 1
ATOM 1626 N N . GLU A 1 208 ? -10.202 -6.330 -9.067 1.00 95.38 208 GLU A N 1
ATOM 1627 C CA . GLU A 1 208 ? -10.452 -6.125 -7.647 1.00 95.38 208 GLU A CA 1
ATOM 1628 C C . GLU A 1 208 ? -9.273 -6.672 -6.836 1.00 95.38 208 GLU A C 1
ATOM 1630 O O . GLU A 1 208 ? -8.833 -7.806 -7.050 1.00 95.38 208 GLU A O 1
ATOM 1635 N N . THR A 1 209 ? -8.734 -5.861 -5.926 1.00 96.69 209 THR A N 1
ATOM 1636 C CA . THR A 1 209 ? -7.595 -6.239 -5.085 1.00 96.69 209 THR A CA 1
ATOM 1637 C C . THR A 1 209 ? -7.887 -5.997 -3.615 1.00 96.69 209 THR A C 1
ATOM 1639 O O . THR A 1 209 ? -8.306 -4.917 -3.198 1.00 96.69 209 THR A O 1
ATOM 1642 N N . GLU A 1 210 ? -7.573 -7.001 -2.799 1.00 97.69 210 GLU A N 1
ATOM 1643 C CA . GLU A 1 210 ? -7.641 -6.871 -1.353 1.00 97.69 210 GLU A CA 1
ATOM 1644 C C . GLU A 1 210 ? -6.445 -6.095 -0.800 1.00 97.69 210 GLU A C 1
ATOM 1646 O O . GLU A 1 210 ? -5.283 -6.472 -0.990 1.00 97.69 210 GLU A O 1
ATOM 1651 N N . PHE A 1 211 ? -6.737 -5.062 -0.016 1.00 98.00 211 PHE A N 1
ATOM 1652 C CA . PHE A 1 211 ? -5.740 -4.240 0.648 1.00 98.00 211 PHE A CA 1
ATOM 1653 C C . PHE A 1 211 ? -5.915 -4.264 2.159 1.00 98.00 211 PHE A C 1
ATOM 1655 O O . PHE A 1 211 ? -6.992 -3.990 2.688 1.00 98.00 211 PHE A O 1
ATOM 1662 N N . THR A 1 212 ? -4.821 -4.512 2.880 1.00 97.31 212 THR A N 1
ATOM 1663 C CA . THR A 1 212 ? -4.772 -4.218 4.316 1.00 97.31 212 THR A CA 1
ATOM 1664 C C . THR A 1 212 ? -4.574 -2.717 4.517 1.00 97.31 212 THR A C 1
ATOM 1666 O O . THR A 1 212 ? -3.602 -2.163 3.991 1.00 97.31 212 THR A O 1
ATOM 1669 N N . LEU A 1 213 ? -5.425 -2.085 5.321 1.00 97.12 213 LEU A N 1
ATOM 1670 C CA . LEU A 1 213 ? -5.297 -0.671 5.670 1.00 97.12 213 LEU A CA 1
ATOM 1671 C C . LEU A 1 213 ? -4.335 -0.487 6.848 1.00 97.12 213 LEU A C 1
ATOM 1673 O O . LEU A 1 213 ? -4.429 -1.184 7.864 1.00 97.12 213 LEU A O 1
ATOM 1677 N N . ALA A 1 214 ? -3.395 0.445 6.714 1.00 93.00 214 ALA A N 1
ATOM 1678 C CA . ALA A 1 214 ? -2.488 0.833 7.786 1.00 93.00 214 ALA A CA 1
ATOM 1679 C C . ALA A 1 214 ? -1.994 2.267 7.584 1.00 93.00 214 ALA A C 1
ATOM 1681 O O . ALA A 1 214 ? -1.688 2.649 6.457 1.00 93.00 214 ALA A O 1
ATOM 1682 N N . ASP A 1 215 ? -1.801 3.008 8.674 1.00 92.12 215 ASP A N 1
ATOM 1683 C CA . ASP A 1 215 ? -1.051 4.261 8.606 1.00 92.12 215 ASP A CA 1
ATOM 1684 C C . ASP A 1 215 ? 0.427 3.939 8.359 1.00 92.12 215 ASP A C 1
ATOM 1686 O O . ASP A 1 215 ? 1.123 3.338 9.187 1.00 92.12 215 ASP A O 1
ATOM 1690 N N . ARG A 1 216 ? 0.881 4.288 7.160 1.00 88.19 216 ARG A N 1
ATOM 1691 C CA . ARG A 1 216 ? 2.250 4.127 6.675 1.00 88.19 216 ARG A CA 1
ATOM 1692 C C . ARG A 1 216 ? 2.760 5.444 6.104 1.00 88.19 216 ARG A C 1
ATOM 1694 O O . ARG A 1 216 ? 3.586 5.435 5.200 1.00 88.19 216 ARG A O 1
ATOM 1701 N N . SER A 1 217 ? 2.318 6.570 6.658 1.00 86.94 217 SER A N 1
ATOM 1702 C CA . SER A 1 217 ? 2.700 7.935 6.258 1.00 86.94 217 SER A CA 1
ATOM 1703 C C . SER A 1 217 ? 4.219 8.162 6.133 1.00 86.94 217 SER A C 1
ATOM 1705 O O . SER A 1 217 ? 4.685 8.976 5.327 1.00 86.94 217 SER A O 1
ATOM 1707 N N . ARG A 1 218 ? 5.014 7.399 6.896 1.00 88.12 218 ARG A N 1
ATOM 1708 C CA . ARG A 1 218 ? 6.486 7.417 6.854 1.00 88.12 218 ARG A CA 1
ATOM 1709 C C . ARG A 1 218 ? 7.110 6.640 5.687 1.00 88.12 218 ARG A C 1
ATOM 1711 O O . ARG A 1 218 ? 8.287 6.835 5.411 1.00 88.12 218 ARG A O 1
ATOM 1718 N N . MET A 1 219 ? 6.369 5.761 5.016 1.00 89.56 219 MET A N 1
ATOM 1719 C CA . MET A 1 219 ? 6.865 4.993 3.868 1.00 89.56 219 MET A CA 1
ATOM 1720 C C . MET A 1 219 ? 6.836 5.826 2.587 1.00 89.56 219 MET A C 1
ATOM 1722 O O . MET A 1 219 ? 6.068 6.776 2.491 1.00 89.56 219 MET A O 1
ATOM 1726 N N . ILE A 1 220 ? 7.679 5.471 1.611 1.00 91.88 220 ILE A N 1
ATOM 1727 C CA . ILE A 1 220 ? 7.795 6.168 0.317 1.00 91.88 220 ILE A CA 1
ATOM 1728 C C . ILE A 1 220 ? 6.608 5.841 -0.597 1.00 91.88 220 ILE A C 1
ATOM 1730 O O . ILE A 1 220 ? 6.050 6.735 -1.230 1.00 91.88 220 ILE A O 1
ATOM 1734 N N . PHE A 1 221 ? 6.208 4.569 -0.644 1.00 95.56 221 PHE A N 1
ATOM 1735 C CA . PHE A 1 221 ? 5.129 4.099 -1.507 1.00 95.56 221 PHE A CA 1
ATOM 1736 C C . PHE A 1 221 ? 3.817 4.029 -0.728 1.00 95.56 221 PHE A C 1
ATOM 1738 O O . PHE A 1 221 ? 3.746 3.292 0.261 1.00 95.56 221 PHE A O 1
ATOM 1745 N N . PRO A 1 222 ? 2.766 4.751 -1.158 1.00 95.31 222 PRO A N 1
ATOM 1746 C CA . PRO A 1 222 ? 1.447 4.635 -0.547 1.00 95.31 222 PRO A CA 1
ATOM 1747 C C . PRO A 1 222 ? 0.799 3.268 -0.802 1.00 95.31 222 PRO A C 1
ATOM 1749 O O . PRO A 1 222 ? -0.127 2.902 -0.087 1.00 95.31 222 PRO A O 1
ATOM 1752 N N . ILE A 1 223 ? 1.280 2.504 -1.788 1.00 97.56 223 ILE A N 1
ATOM 1753 C CA . ILE A 1 223 ? 0.728 1.200 -2.165 1.00 97.56 223 ILE A CA 1
ATOM 1754 C C . ILE A 1 223 ? 1.845 0.167 -2.227 1.00 97.56 223 ILE A C 1
ATOM 1756 O O . ILE A 1 223 ? 2.874 0.404 -2.860 1.00 97.56 223 ILE A O 1
ATOM 1760 N N . LEU A 1 224 ? 1.620 -0.994 -1.614 1.00 97.75 224 LEU A N 1
ATOM 1761 C CA . LEU A 1 224 ? 2.410 -2.198 -1.877 1.00 97.75 224 LEU A CA 1
ATOM 1762 C C . LEU A 1 224 ? 1.523 -3.238 -2.554 1.00 97.75 224 LEU A C 1
ATOM 1764 O O . LEU A 1 224 ? 0.451 -3.551 -2.027 1.00 97.75 224 LEU A O 1
ATOM 1768 N N . LEU A 1 225 ? 1.985 -3.788 -3.673 1.00 97.81 225 LEU A N 1
ATOM 1769 C CA . LEU A 1 225 ? 1.322 -4.871 -4.395 1.00 97.81 225 LEU A CA 1
ATOM 1770 C C . LEU A 1 225 ? 1.942 -6.204 -3.978 1.00 97.81 225 LEU A C 1
ATOM 1772 O O . LEU A 1 225 ? 3.105 -6.469 -4.271 1.00 97.81 225 LEU A O 1
ATOM 1776 N N . GLY A 1 226 ? 1.171 -7.015 -3.255 1.00 97.44 226 GLY A N 1
ATOM 1777 C CA . GLY A 1 226 ? 1.621 -8.301 -2.729 1.00 97.44 226 GLY A CA 1
ATOM 1778 C C . GLY A 1 226 ? 1.417 -9.459 -3.705 1.00 97.44 226 GLY A C 1
ATOM 1779 O O . GLY A 1 226 ? 0.782 -9.331 -4.752 1.00 97.44 226 GLY A O 1
ATOM 1780 N N . ARG A 1 227 ? 1.889 -10.646 -3.317 1.00 97.12 227 ARG A N 1
ATOM 1781 C CA . ARG A 1 227 ? 1.797 -11.873 -4.121 1.00 97.12 227 ARG A CA 1
ATOM 1782 C C . ARG A 1 227 ? 0.377 -12.252 -4.529 1.00 97.12 227 ARG A C 1
ATOM 1784 O O . ARG A 1 227 ? 0.230 -12.785 -5.614 1.00 97.12 227 ARG A O 1
ATOM 1791 N N . THR A 1 228 ? -0.652 -12.006 -3.714 1.00 95.25 228 THR A N 1
ATOM 1792 C CA . THR A 1 228 ? -2.044 -12.318 -4.095 1.00 95.25 228 THR A CA 1
ATOM 1793 C C . THR A 1 228 ? -2.480 -11.554 -5.344 1.00 95.25 228 THR A C 1
ATOM 1795 O O . THR A 1 228 ? -3.170 -12.136 -6.168 1.00 95.25 228 THR A O 1
ATOM 1798 N N . PHE A 1 229 ? -2.048 -10.297 -5.501 1.00 96.06 229 PHE A N 1
ATOM 1799 C CA . PHE A 1 229 ? -2.263 -9.547 -6.738 1.00 96.06 229 PHE A CA 1
ATOM 1800 C C . PHE A 1 229 ? -1.412 -10.132 -7.868 1.00 96.06 229 PHE A C 1
ATOM 1802 O O . PHE A 1 229 ? -1.937 -10.449 -8.917 1.00 96.06 229 PHE A O 1
ATOM 1809 N N . LEU A 1 230 ? -0.111 -10.341 -7.641 1.00 95.19 230 LEU A N 1
ATOM 1810 C CA . LEU A 1 230 ? 0.845 -10.742 -8.688 1.00 95.19 230 LEU A CA 1
ATOM 1811 C C . LEU A 1 230 ? 0.647 -12.168 -9.217 1.00 95.19 230 LEU A C 1
ATOM 1813 O O . LEU A 1 230 ? 1.094 -12.495 -10.322 1.00 95.19 230 LEU A O 1
ATOM 1817 N N . LYS A 1 231 ? 0.047 -13.041 -8.403 1.00 91.81 231 LYS A N 1
ATOM 1818 C CA . LYS A 1 231 ? -0.129 -14.454 -8.717 1.00 91.81 231 LYS A CA 1
ATOM 1819 C C . LYS A 1 231 ? -0.916 -14.583 -10.017 1.00 91.81 231 LYS A C 1
ATOM 1821 O O . LYS A 1 231 ? -1.918 -13.914 -10.219 1.00 91.81 231 LYS A O 1
ATOM 1826 N N . ASP A 1 232 ? -0.433 -15.453 -10.895 1.00 85.88 232 ASP A N 1
ATOM 1827 C CA . ASP A 1 232 ? -1.061 -15.793 -12.174 1.00 85.88 232 ASP A CA 1
ATOM 1828 C C . ASP A 1 232 ? -1.116 -14.660 -13.223 1.00 85.88 232 ASP A C 1
ATOM 1830 O O . ASP A 1 232 ? -1.185 -14.984 -14.402 1.00 85.88 232 ASP A O 1
ATOM 1834 N N . ILE A 1 233 ? -0.894 -13.389 -12.857 1.00 90.00 233 ILE A N 1
ATOM 1835 C CA . ILE A 1 233 ? -0.982 -12.247 -13.789 1.00 90.00 233 ILE A CA 1
ATOM 1836 C C . ILE A 1 233 ? 0.360 -11.640 -14.213 1.00 90.00 233 ILE A C 1
ATOM 1838 O O . ILE A 1 233 ? 0.432 -11.063 -15.295 1.00 90.00 233 ILE A O 1
ATOM 1842 N N . ALA A 1 234 ? 1.419 -11.744 -13.398 1.00 93.06 234 ALA A N 1
ATOM 1843 C CA . ALA A 1 234 ? 2.630 -10.949 -13.626 1.00 93.06 234 ALA A CA 1
ATOM 1844 C C . ALA A 1 234 ? 3.960 -11.684 -13.395 1.00 93.06 234 ALA A C 1
ATOM 1846 O O . ALA A 1 234 ? 4.035 -12.692 -12.684 1.00 93.06 234 ALA A O 1
ATOM 1847 N N . ILE A 1 235 ? 5.015 -11.132 -13.998 1.00 94.62 235 ILE A N 1
ATOM 1848 C CA . ILE A 1 235 ? 6.436 -11.377 -13.711 1.00 94.62 235 ILE A CA 1
ATOM 1849 C C . ILE A 1 235 ? 7.057 -10.051 -13.305 1.00 94.62 235 ILE A C 1
ATOM 1851 O O . ILE A 1 235 ? 6.735 -9.022 -13.884 1.00 94.62 235 ILE A O 1
ATOM 1855 N N . VAL A 1 236 ? 7.951 -10.082 -12.319 1.00 96.19 236 VAL A N 1
ATOM 1856 C CA . VAL A 1 236 ? 8.585 -8.875 -11.788 1.00 96.19 236 VAL A CA 1
ATOM 1857 C C . VAL A 1 236 ? 10.047 -8.841 -12.210 1.00 96.19 236 VAL A C 1
ATOM 1859 O O . VAL A 1 236 ? 10.825 -9.700 -11.792 1.00 96.19 236 VAL A O 1
ATOM 1862 N N . ASP A 1 237 ? 10.417 -7.844 -13.006 1.00 96.38 237 ASP A N 1
ATOM 1863 C CA . ASP A 1 237 ? 11.806 -7.479 -13.261 1.00 96.38 237 ASP A CA 1
ATOM 1864 C C . ASP A 1 237 ? 12.212 -6.357 -12.303 1.00 96.38 237 ASP A C 1
ATOM 1866 O O . ASP A 1 237 ? 11.812 -5.201 -12.432 1.00 96.38 237 ASP A O 1
ATOM 1870 N N . VAL A 1 238 ? 13.022 -6.715 -11.309 1.00 96.62 238 VAL A N 1
ATOM 1871 C CA . VAL A 1 238 ? 13.462 -5.783 -10.266 1.00 96.62 238 VAL A CA 1
ATOM 1872 C C . VAL A 1 238 ? 14.448 -4.725 -10.766 1.00 96.62 238 VAL A C 1
ATOM 1874 O O . VAL A 1 238 ? 14.717 -3.775 -10.035 1.00 96.62 238 VAL A O 1
ATOM 1877 N N . ALA A 1 239 ? 14.998 -4.878 -11.975 1.00 96.81 239 ALA A N 1
ATOM 1878 C CA . ALA A 1 239 ? 15.879 -3.888 -12.588 1.00 96.81 239 ALA A CA 1
ATOM 1879 C C . ALA A 1 239 ? 15.110 -2.762 -13.297 1.00 96.81 239 ALA A C 1
ATOM 1881 O O . ALA A 1 239 ? 15.717 -1.756 -13.657 1.00 96.81 239 ALA A O 1
ATOM 1882 N N . GLN A 1 240 ? 13.801 -2.926 -13.498 1.00 97.12 240 GLN A N 1
ATOM 1883 C CA . GLN A 1 240 ? 12.955 -1.988 -14.227 1.00 97.12 240 GLN A CA 1
ATOM 1884 C C . GLN A 1 240 ? 11.976 -1.274 -13.295 1.00 97.12 240 GLN A C 1
ATOM 1886 O O . GLN A 1 240 ? 11.602 -1.782 -12.240 1.00 97.12 240 GLN A O 1
ATOM 1891 N N . GLU A 1 241 ? 11.508 -0.102 -13.710 1.00 98.19 241 GLU A N 1
ATOM 1892 C CA . GLU A 1 241 ? 10.506 0.696 -13.003 1.00 98.19 241 GLU A CA 1
ATOM 1893 C C . GLU A 1 241 ? 9.518 1.281 -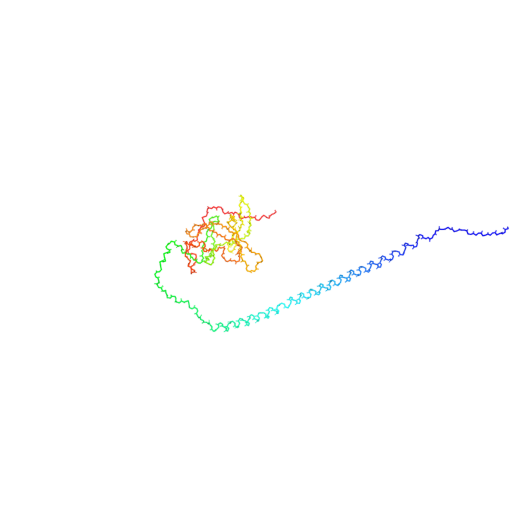14.011 1.00 98.19 241 GLU A C 1
ATOM 1895 O O . GLU A 1 241 ? 9.915 1.676 -15.106 1.00 98.19 241 GLU A O 1
ATOM 1900 N N . TYR A 1 242 ? 8.245 1.368 -13.623 1.00 97.12 242 TYR A N 1
ATOM 1901 C CA . TYR A 1 242 ? 7.162 1.963 -14.405 1.00 97.12 242 TYR A CA 1
ATOM 1902 C C . TYR A 1 242 ? 7.077 1.383 -15.821 1.00 97.12 242 TYR A C 1
ATOM 1904 O O . TYR A 1 242 ? 7.020 2.116 -16.810 1.00 97.12 242 TYR A O 1
ATOM 1912 N N . THR A 1 243 ? 7.103 0.052 -15.917 1.00 96.88 243 THR A N 1
ATOM 1913 C CA . THR A 1 243 ? 7.051 -0.647 -17.208 1.00 96.88 243 THR A CA 1
ATOM 1914 C C . THR A 1 243 ? 5.681 -0.519 -17.864 1.00 96.88 243 THR A C 1
ATOM 1916 O O . THR A 1 243 ? 5.571 -0.622 -19.086 1.00 96.88 243 THR A O 1
ATOM 1919 N N . GLN A 1 244 ? 4.647 -0.253 -17.061 1.00 96.25 244 GLN A N 1
ATOM 1920 C CA . GLN A 1 244 ? 3.287 -0.039 -17.523 1.00 96.25 244 GLN A CA 1
ATOM 1921 C C . GLN A 1 244 ? 2.967 1.460 -17.654 1.00 96.25 244 GLN A C 1
ATOM 1923 O O . GLN A 1 244 ? 3.429 2.285 -16.854 1.00 96.25 244 GLN A O 1
ATOM 1928 N N . PRO A 1 245 ? 2.166 1.851 -18.664 1.00 94.12 245 PRO A N 1
ATOM 1929 C CA . PRO A 1 245 ? 1.875 3.252 -18.924 1.00 94.12 245 PRO A CA 1
ATOM 1930 C C . PRO A 1 245 ? 1.066 3.876 -17.785 1.00 94.12 245 PRO A C 1
ATOM 1932 O O . PRO A 1 245 ? 0.086 3.317 -17.292 1.00 94.12 245 PRO A O 1
ATOM 1935 N N . LYS A 1 246 ? 1.441 5.101 -17.412 1.00 95.00 246 LYS A N 1
ATOM 1936 C CA . LYS A 1 246 ? 0.658 5.921 -16.487 1.00 95.00 246 LYS A CA 1
ATOM 1937 C C . LYS A 1 246 ? -0.657 6.344 -17.153 1.00 95.00 246 LYS A C 1
ATOM 1939 O O . LYS A 1 246 ? -0.631 6.932 -18.236 1.00 95.00 246 LYS A O 1
ATOM 1944 N N . LYS A 1 247 ? -1.797 6.123 -16.490 1.00 93.94 247 LYS A N 1
ATOM 1945 C CA . LYS A 1 247 ? -3.104 6.600 -16.977 1.00 93.94 247 LYS A CA 1
ATOM 1946 C C . LYS A 1 247 ? -3.157 8.123 -16.965 1.00 93.94 247 LYS A C 1
ATOM 1948 O O . LYS A 1 247 ? -2.689 8.764 -16.025 1.00 93.94 247 LYS A O 1
ATOM 1953 N N . G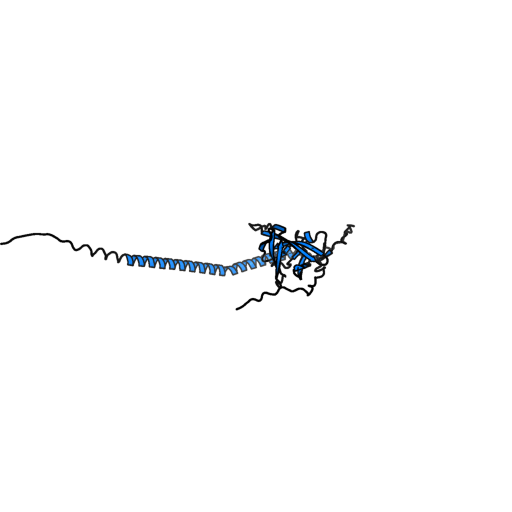LN A 1 248 ? -3.767 8.705 -17.988 1.00 87.75 248 GLN A N 1
ATOM 1954 C CA . GLN A 1 248 ? -4.059 10.134 -18.016 1.00 87.75 248 GLN A CA 1
ATOM 1955 C C . GLN A 1 248 ? -5.477 10.349 -17.499 1.00 87.75 248 GLN A C 1
ATOM 1957 O O . GLN A 1 248 ? -6.409 9.721 -17.998 1.00 87.75 248 GLN A O 1
ATOM 1962 N N . ALA A 1 249 ? -5.645 11.239 -16.521 1.00 76.69 249 ALA A N 1
ATOM 1963 C CA . ALA A 1 249 ? -6.974 11.627 -16.074 1.00 76.69 249 ALA A CA 1
ATOM 1964 C C . ALA A 1 249 ? -7.709 12.301 -17.236 1.00 76.69 249 ALA A C 1
ATOM 1966 O O . ALA A 1 249 ? -7.253 13.316 -17.770 1.00 76.69 249 ALA A O 1
ATOM 1967 N N . THR A 1 250 ? -8.839 11.738 -17.659 1.00 67.69 250 THR A N 1
ATOM 1968 C CA . THR A 1 250 ? -9.692 12.395 -18.647 1.00 67.69 250 THR A CA 1
ATOM 1969 C C . THR A 1 250 ? -10.220 13.695 -18.049 1.00 67.69 250 THR A C 1
ATOM 1971 O O . THR A 1 250 ? -10.901 13.678 -17.027 1.00 67.69 250 THR A O 1
ATOM 1974 N N . ALA A 1 251 ? -9.925 14.830 -18.687 1.00 52.81 251 ALA A N 1
ATOM 1975 C CA . ALA A 1 251 ? -10.216 16.186 -18.203 1.00 52.81 251 ALA A CA 1
ATOM 1976 C C . ALA A 1 251 ? -11.718 16.558 -18.101 1.00 52.81 251 ALA A C 1
ATOM 1978 O O . ALA A 1 251 ? -12.064 17.733 -18.116 1.00 52.81 251 ALA A O 1
ATOM 1979 N N . ASN A 1 252 ? -12.631 15.590 -17.992 1.00 46.50 252 ASN A N 1
ATOM 1980 C CA . ASN A 1 252 ? -14.073 15.815 -17.970 1.00 46.50 252 ASN A CA 1
ATOM 1981 C C . ASN A 1 252 ? -14.778 14.943 -16.919 1.00 46.50 252 ASN A C 1
ATOM 1983 O O . ASN A 1 252 ? -15.445 13.972 -17.265 1.00 46.50 252 ASN A O 1
ATOM 1987 N N . LYS A 1 253 ? -14.680 15.334 -15.639 1.00 43.44 253 LYS A N 1
ATOM 1988 C CA . LYS A 1 253 ? -15.783 15.317 -14.650 1.00 43.44 253 LYS A CA 1
ATOM 1989 C C . LYS A 1 253 ? -15.314 15.926 -13.317 1.00 43.44 253 LYS A C 1
ATOM 1991 O O . LYS A 1 253 ? -14.416 15.420 -12.666 1.00 43.44 253 LYS A O 1
ATOM 1996 N N . LYS A 1 254 ? -15.939 17.062 -12.983 1.00 45.56 254 LYS A N 1
ATOM 1997 C CA . LYS A 1 254 ? -15.905 17.865 -11.743 1.00 45.56 254 LYS A CA 1
ATOM 1998 C C . LYS A 1 254 ? -15.056 17.308 -10.584 1.00 45.56 254 LYS A C 1
ATOM 2000 O O . LYS A 1 254 ? -15.498 16.443 -9.836 1.00 45.56 254 LYS A O 1
ATOM 2005 N N . GLN A 1 255 ? -13.898 17.929 -10.383 1.00 42.22 255 GLN A N 1
ATOM 2006 C CA . GLN A 1 255 ? -13.080 17.813 -9.179 1.00 42.22 255 GLN A CA 1
ATOM 2007 C C . GLN A 1 255 ? -13.847 18.367 -7.956 1.00 42.22 255 GLN A C 1
ATOM 2009 O O . GLN A 1 255 ? -14.458 19.437 -8.069 1.00 42.22 255 GLN A O 1
ATOM 2014 N N . PRO A 1 256 ? -13.855 17.680 -6.798 1.00 44.53 256 PRO A N 1
ATOM 2015 C CA . PRO A 1 256 ? -14.507 18.182 -5.596 1.00 44.53 256 PRO A CA 1
ATOM 2016 C C . PRO A 1 256 ? -13.798 19.445 -5.096 1.00 44.53 256 PRO A C 1
ATOM 2018 O O . PRO A 1 256 ? -12.578 19.503 -4.953 1.00 44.53 256 PRO A O 1
ATOM 2021 N N . THR A 1 257 ? -14.601 20.481 -4.874 1.00 44.50 257 THR A N 1
ATOM 2022 C CA . THR A 1 257 ? -14.198 21.820 -4.446 1.00 44.50 257 THR A CA 1
ATOM 2023 C C . THR A 1 257 ? -13.468 21.789 -3.108 1.00 44.50 257 THR A C 1
ATOM 2025 O O . THR A 1 257 ? -13.987 21.259 -2.124 1.00 44.50 257 THR A O 1
ATOM 2028 N N . SER A 1 258 ? -12.301 22.429 -3.056 1.00 44.28 258 SER A N 1
ATOM 2029 C CA . SER A 1 258 ? -11.599 22.748 -1.817 1.00 44.28 258 SER A CA 1
ATOM 2030 C C . SER A 1 258 ? -12.495 23.582 -0.895 1.00 44.28 258 SER A C 1
ATOM 2032 O O . SER A 1 258 ? -13.032 24.625 -1.278 1.00 44.28 258 SER A O 1
ATOM 2034 N N . ALA A 1 259 ? -12.668 23.113 0.341 1.00 44.44 259 ALA A N 1
ATOM 2035 C CA . ALA A 1 259 ? -13.354 23.855 1.385 1.00 44.44 259 ALA A CA 1
ATOM 2036 C C . ALA A 1 259 ? -12.567 25.138 1.695 1.00 44.44 259 ALA A C 1
ATOM 2038 O O . ALA A 1 259 ? -11.476 25.108 2.270 1.00 44.44 259 ALA A O 1
ATOM 2039 N N . LYS A 1 260 ? -13.124 26.283 1.294 1.00 41.69 260 LYS A N 1
ATOM 2040 C CA . LYS A 1 260 ? -12.646 27.601 1.707 1.00 41.69 260 LYS A CA 1
ATOM 2041 C C . LYS A 1 260 ? -12.933 27.767 3.200 1.00 41.69 260 LYS A C 1
ATOM 2043 O O . LYS A 1 260 ? -14.082 27.764 3.630 1.00 41.69 260 LYS A O 1
ATOM 2048 N N . LYS A 1 261 ? -11.858 27.918 3.968 1.00 39.12 261 LYS A N 1
ATOM 2049 C CA . LYS A 1 261 ? -11.839 28.307 5.379 1.00 39.12 261 LYS A CA 1
ATOM 2050 C C . LYS A 1 261 ? -12.558 29.655 5.527 1.00 39.12 261 LYS A C 1
ATOM 2052 O O . LYS A 1 261 ? -12.065 30.669 5.037 1.00 39.12 261 LYS A O 1
ATOM 2057 N N . GLY A 1 262 ? -13.740 29.646 6.138 1.00 34.72 262 GLY A N 1
ATOM 2058 C CA . GLY A 1 262 ? -14.470 30.857 6.500 1.00 34.72 262 GLY A CA 1
ATOM 2059 C C . GLY A 1 262 ? -13.784 31.546 7.674 1.00 34.72 262 GLY A C 1
ATOM 2060 O O . GLY A 1 262 ? -13.628 30.950 8.736 1.00 34.72 262 GLY A O 1
ATOM 2061 N N . ALA A 1 263 ? -13.359 32.784 7.455 1.00 40.88 263 ALA A N 1
ATOM 2062 C CA . ALA A 1 263 ? -13.072 33.755 8.494 1.00 40.88 263 ALA A CA 1
ATOM 2063 C C . ALA A 1 263 ? -14.082 34.893 8.317 1.00 40.88 263 ALA A C 1
ATOM 2065 O O . ALA A 1 263 ? -13.969 35.653 7.355 1.00 40.88 263 ALA A O 1
ATOM 2066 N N . ASN A 1 264 ? -15.105 34.917 9.170 1.00 38.62 264 ASN A N 1
ATOM 2067 C CA . ASN A 1 264 ? -15.611 36.098 9.875 1.00 38.62 264 ASN A CA 1
ATOM 2068 C C . ASN A 1 264 ? -16.679 35.665 10.878 1.00 38.62 264 ASN A C 1
ATOM 2070 O O . ASN A 1 264 ? -17.603 34.939 10.448 1.00 38.62 264 ASN A O 1
#

Radius of gyration: 41.4 Å; chains: 1; bounding box: 71×79×148 Å